Protein AF-A0A9N9S337-F1 (afdb_monomer_lite)

Organism: NCBI:txid315576

Structure (mmCIF, N/CA/C/O backbone):
data_AF-A0A9N9S337-F1
#
_entry.id   AF-A0A9N9S337-F1
#
loop_
_atom_site.group_PDB
_atom_site.id
_atom_site.type_symbol
_atom_site.label_atom_id
_atom_site.label_alt_id
_atom_site.label_comp_id
_atom_site.label_asym_id
_atom_site.label_entity_id
_atom_site.label_seq_id
_atom_site.pdbx_PDB_ins_code
_atom_site.Cartn_x
_atom_site.Cartn_y
_atom_site.Cartn_z
_atom_site.occupancy
_atom_site.B_iso_or_equiv
_atom_site.auth_seq_id
_atom_site.auth_comp_id
_atom_site.auth_asym_id
_atom_site.auth_atom_id
_atom_site.pdbx_PDB_model_num
ATOM 1 N N . MET A 1 1 ? 8.711 -0.358 -31.955 1.00 33.84 1 MET A N 1
ATOM 2 C CA . MET A 1 1 ? 8.784 -1.385 -30.898 1.00 33.84 1 MET A CA 1
ATOM 3 C C . MET A 1 1 ? 7.598 -2.320 -31.106 1.00 33.84 1 MET A C 1
ATOM 5 O O . MET A 1 1 ? 6.473 -1.856 -30.984 1.00 33.84 1 MET A O 1
ATOM 9 N N . GLN A 1 2 ? 7.828 -3.552 -31.568 1.00 25.16 2 GLN A N 1
ATOM 10 C CA . GLN A 1 2 ? 6.778 -4.569 -31.727 1.00 25.16 2 GLN A CA 1
ATOM 11 C C . GLN A 1 2 ? 6.673 -5.337 -30.407 1.00 25.16 2 GLN A C 1
ATOM 13 O O . GLN A 1 2 ? 7.649 -5.935 -29.963 1.00 25.16 2 GLN A O 1
ATOM 18 N N . LEU A 1 3 ? 5.525 -5.219 -29.742 1.00 30.00 3 LEU A N 1
ATOM 19 C CA . LEU A 1 3 ? 5.211 -5.909 -28.494 1.00 30.00 3 LEU A CA 1
ATOM 20 C C . LEU A 1 3 ? 4.360 -7.127 -28.847 1.00 30.00 3 LEU A C 1
ATOM 22 O O . LEU A 1 3 ? 3.132 -7.068 -28.826 1.00 30.00 3 LEU A O 1
ATOM 26 N N . ASP A 1 4 ? 5.028 -8.207 -29.241 1.00 24.81 4 ASP A N 1
ATOM 27 C CA . ASP A 1 4 ? 4.369 -9.471 -29.530 1.00 24.81 4 ASP A CA 1
ATOM 28 C C . ASP A 1 4 ? 4.101 -10.212 -28.211 1.00 24.81 4 ASP A C 1
ATOM 30 O O . ASP A 1 4 ? 5.017 -10.582 -27.476 1.00 24.81 4 ASP A O 1
ATOM 34 N N . THR A 1 5 ? 2.815 -10.464 -27.955 1.00 32.28 5 THR A N 1
ATOM 35 C CA . THR A 1 5 ? 2.190 -11.295 -26.902 1.00 32.28 5 THR A CA 1
ATOM 36 C C . THR A 1 5 ? 1.944 -10.704 -25.499 1.00 32.28 5 THR A C 1
ATOM 38 O O . THR A 1 5 ? 2.854 -10.350 -24.756 1.00 32.28 5 THR A O 1
ATOM 41 N N . PHE A 1 6 ? 0.659 -10.726 -25.104 1.00 27.31 6 PHE A N 1
ATOM 42 C CA . PHE A 1 6 ? 0.104 -10.321 -23.806 1.00 27.31 6 PHE A CA 1
ATOM 43 C C . PHE A 1 6 ? -0.549 -11.499 -23.076 1.00 27.31 6 PHE A C 1
ATOM 45 O O . PHE A 1 6 ? -1.222 -12.314 -23.705 1.00 27.31 6 PHE A O 1
ATOM 52 N N . TYR A 1 7 ? -0.410 -11.551 -21.747 1.00 28.86 7 TYR A N 1
ATOM 53 C CA . TYR A 1 7 ? -1.135 -12.481 -20.874 1.00 28.86 7 TYR A CA 1
ATOM 54 C C . TYR A 1 7 ? -1.737 -11.748 -19.668 1.00 28.86 7 TYR A C 1
ATOM 56 O O . TYR A 1 7 ? -1.158 -10.801 -19.143 1.00 28.86 7 TYR A O 1
ATOM 64 N N . TYR A 1 8 ? -2.921 -12.206 -19.261 1.00 30.64 8 TYR A N 1
ATOM 65 C CA . TYR A 1 8 ? -3.843 -11.560 -18.327 1.00 30.64 8 TYR A CA 1
ATOM 66 C C . TYR A 1 8 ? -3.925 -12.351 -17.002 1.00 30.64 8 TYR A C 1
ATOM 68 O O . TYR A 1 8 ? -3.982 -13.581 -17.028 1.00 30.64 8 TYR A O 1
ATOM 76 N N . GLY A 1 9 ? -3.955 -11.658 -15.852 1.00 44.44 9 GLY A N 1
ATOM 77 C CA . GLY A 1 9 ? -3.825 -12.235 -14.491 1.00 44.44 9 GLY A CA 1
ATOM 78 C C . GLY A 1 9 ? -2.359 -12.372 -14.041 1.00 44.44 9 GLY A C 1
ATOM 79 O O . GLY A 1 9 ? -1.512 -12.348 -14.916 1.00 44.44 9 GLY A O 1
ATOM 80 N N . LYS A 1 10 ? -2.042 -12.461 -12.724 1.00 39.34 10 LYS A N 1
ATOM 81 C CA . LYS A 1 10 ? -0.667 -12.520 -12.119 1.00 39.34 10 LYS A CA 1
ATOM 82 C C . LYS A 1 10 ? 0.450 -12.102 -13.102 1.00 39.34 10 LYS A C 1
ATOM 84 O O . LYS A 1 10 ? 1.241 -12.934 -13.543 1.00 39.34 10 LYS A O 1
ATOM 89 N N . ILE A 1 11 ? 0.406 -10.842 -13.538 1.00 45.84 11 ILE A N 1
ATOM 90 C CA . ILE A 1 11 ? 0.914 -10.458 -14.862 1.00 45.84 11 ILE A CA 1
ATOM 91 C C . ILE A 1 11 ? 2.439 -10.367 -14.815 1.00 45.84 11 ILE A C 1
ATOM 93 O O . ILE A 1 11 ? 2.943 -9.601 -14.007 1.00 45.84 11 ILE A O 1
ATOM 97 N N . PRO A 1 12 ? 3.184 -11.109 -15.644 1.00 43.75 12 PRO A N 1
ATOM 98 C CA . PRO A 1 12 ? 4.612 -10.916 -15.836 1.00 43.75 12 PRO A CA 1
ATOM 99 C C . PRO A 1 12 ? 4.867 -9.837 -16.900 1.00 43.75 12 PRO A C 1
ATOM 101 O O . PRO A 1 12 ? 4.297 -9.882 -17.991 1.00 43.75 12 PRO A O 1
ATOM 104 N N . LEU A 1 13 ? 5.733 -8.874 -16.592 1.00 45.47 13 LEU A N 1
ATOM 105 C CA . LEU A 1 13 ? 6.153 -7.812 -17.505 1.00 45.47 13 LEU A CA 1
ATOM 106 C C . LEU A 1 13 ? 7.071 -8.406 -18.587 1.00 45.47 13 LEU A C 1
ATOM 108 O O . LEU A 1 13 ? 8.123 -8.933 -18.263 1.00 45.47 13 LEU A O 1
ATOM 112 N N . ILE A 1 14 ? 6.732 -8.350 -19.875 1.00 42.50 14 ILE A N 1
ATOM 113 C CA . ILE A 1 14 ? 7.629 -8.861 -20.931 1.00 42.50 14 ILE A CA 1
ATOM 114 C C . ILE A 1 14 ? 8.458 -7.704 -21.493 1.00 42.50 14 ILE A C 1
ATOM 116 O O . ILE A 1 14 ? 7.916 -6.802 -22.127 1.00 42.50 14 ILE A O 1
ATOM 120 N N . LEU A 1 15 ? 9.774 -7.733 -21.271 1.00 43.47 15 LEU A N 1
ATOM 121 C CA . LEU A 1 15 ? 10.723 -6.739 -21.785 1.00 43.47 15 LEU A CA 1
ATOM 122 C C . LEU A 1 15 ? 11.707 -7.416 -22.736 1.00 43.47 15 LEU A C 1
ATOM 124 O O . LEU A 1 15 ? 12.331 -8.412 -22.374 1.00 43.47 15 LEU A O 1
ATOM 128 N N . ASN A 1 16 ? 11.852 -6.874 -23.949 1.00 43.09 16 ASN A N 1
ATOM 129 C CA . ASN A 1 16 ? 12.769 -7.377 -24.984 1.00 43.09 16 ASN A CA 1
ATOM 130 C C . ASN A 1 16 ? 12.601 -8.877 -25.306 1.00 43.09 16 ASN A C 1
ATOM 132 O O . ASN A 1 16 ? 13.580 -9.579 -25.540 1.00 43.09 16 ASN A O 1
ATOM 136 N N . GLY A 1 17 ? 11.364 -9.382 -25.296 1.00 39.81 17 GLY A N 1
ATOM 137 C CA . GLY A 1 17 ? 11.066 -10.795 -25.567 1.00 39.81 17 GLY A CA 1
ATOM 138 C C . GLY A 1 17 ? 11.278 -11.739 -24.377 1.00 39.81 17 GLY A C 1
ATOM 139 O O . GLY A 1 17 ? 10.994 -12.929 -24.493 1.00 39.81 17 GLY A O 1
ATOM 140 N N . THR A 1 18 ? 11.706 -11.227 -23.219 1.00 40.09 18 THR A N 1
ATOM 141 C CA . THR A 1 18 ? 11.873 -12.016 -21.994 1.00 40.09 18 THR A CA 1
ATOM 142 C C . THR A 1 18 ? 10.731 -11.740 -21.027 1.00 40.09 18 THR A C 1
ATOM 144 O O . THR A 1 18 ? 10.509 -10.600 -20.617 1.00 40.09 18 THR A O 1
ATOM 147 N N . LYS A 1 19 ? 10.021 -12.800 -20.632 1.00 46.78 19 LYS A N 1
ATOM 148 C CA . LYS A 1 19 ? 9.007 -12.761 -19.576 1.00 46.78 19 LYS A CA 1
ATOM 149 C C . LYS A 1 19 ? 9.680 -12.458 -18.236 1.00 46.78 19 LYS A C 1
ATOM 151 O O . LYS A 1 19 ? 10.360 -13.319 -17.693 1.00 46.78 19 LYS A O 1
ATOM 156 N N . GLN A 1 20 ? 9.489 -11.254 -17.711 1.00 47.19 20 GLN A N 1
ATOM 157 C CA . GLN A 1 20 ? 9.869 -10.906 -16.345 1.00 47.19 20 GLN A CA 1
ATOM 158 C C . GLN A 1 20 ? 8.714 -11.289 -15.436 1.00 47.19 20 GLN A C 1
ATOM 160 O O . GLN A 1 20 ? 7.603 -10.781 -15.579 1.00 47.19 20 GLN A O 1
ATOM 165 N N . GLU A 1 21 ? 8.944 -12.183 -14.486 1.00 41.69 21 GLU A N 1
ATOM 166 C CA . GLU A 1 21 ? 8.006 -12.304 -13.380 1.00 41.69 21 GLU A CA 1
ATOM 167 C C . GLU A 1 21 ? 8.024 -10.979 -12.609 1.00 41.69 21 GLU A C 1
ATOM 169 O O . GLU A 1 21 ? 9.089 -10.451 -12.305 1.00 41.69 21 GLU A O 1
ATOM 174 N N . VAL A 1 22 ? 6.856 -10.425 -12.268 1.00 43.91 22 VAL A N 1
ATOM 175 C CA . VAL A 1 22 ? 6.750 -9.176 -11.477 1.00 43.91 22 VAL A CA 1
ATOM 176 C C . VAL A 1 22 ? 7.418 -9.284 -10.089 1.00 43.91 22 VAL A C 1
ATOM 178 O O . VAL A 1 22 ? 7.541 -8.296 -9.371 1.00 43.91 22 VAL A O 1
ATOM 181 N N . LEU A 1 23 ? 7.920 -10.474 -9.744 1.00 36.06 23 LEU A N 1
ATOM 182 C CA . LEU A 1 23 ? 8.806 -10.761 -8.621 1.00 36.06 23 LEU A CA 1
ATOM 183 C C . LEU A 1 23 ? 10.163 -10.035 -8.682 1.00 36.06 23 LEU A C 1
ATOM 185 O O . LEU A 1 23 ? 10.725 -9.808 -7.612 1.00 36.06 23 LEU A O 1
ATOM 189 N N . ASP A 1 24 ? 10.634 -9.623 -9.867 1.00 42.53 24 ASP A N 1
ATOM 190 C CA . ASP A 1 24 ? 11.910 -8.921 -10.087 1.00 42.53 24 ASP A CA 1
ATOM 191 C C . ASP A 1 24 ? 11.721 -7.601 -10.862 1.00 42.53 24 ASP A C 1
ATOM 193 O O . ASP A 1 24 ? 12.177 -7.434 -11.996 1.00 42.53 24 ASP A O 1
ATOM 197 N N . PHE A 1 25 ? 11.044 -6.615 -10.262 1.00 47.00 25 PHE A N 1
ATOM 198 C CA . PHE A 1 25 ? 10.996 -5.270 -10.838 1.00 47.00 25 PHE A CA 1
ATOM 199 C C . PHE A 1 25 ? 12.262 -4.496 -10.440 1.00 47.00 25 PHE A C 1
ATOM 201 O O . PHE A 1 25 ? 12.394 -3.938 -9.351 1.00 47.00 25 PHE A O 1
ATOM 208 N N . THR A 1 26 ? 13.236 -4.440 -11.346 1.00 52.22 26 THR A N 1
ATOM 209 C CA . THR A 1 26 ? 14.246 -3.379 -11.248 1.00 52.22 26 THR A CA 1
ATOM 210 C C . THR A 1 26 ? 13.555 -2.068 -11.634 1.00 52.22 26 THR A C 1
ATOM 212 O O . THR A 1 26 ? 12.697 -2.029 -12.507 1.00 52.22 26 THR A O 1
ATOM 215 N N . ALA A 1 27 ? 13.817 -0.987 -10.919 1.00 53.72 27 ALA A N 1
ATOM 216 C CA . ALA A 1 27 ? 13.117 0.277 -11.119 1.00 53.72 27 ALA A CA 1
ATOM 217 C C . ALA A 1 27 ? 13.838 1.155 -12.155 1.00 53.72 27 ALA A C 1
ATOM 219 O O . ALA A 1 27 ? 14.275 2.261 -11.846 1.00 53.72 27 ALA A O 1
ATOM 220 N N . THR A 1 28 ? 13.995 0.652 -13.382 1.00 59.19 28 THR A N 1
ATOM 221 C CA . THR A 1 28 ? 14.529 1.456 -14.495 1.00 59.19 28 THR A CA 1
ATOM 222 C C . THR A 1 28 ? 13.422 2.270 -15.169 1.00 59.19 28 THR A C 1
ATOM 224 O O . THR A 1 28 ? 12.244 1.914 -15.090 1.00 59.19 28 THR A O 1
ATOM 227 N N . GLU A 1 29 ? 13.795 3.345 -15.874 1.00 60.19 29 GLU A N 1
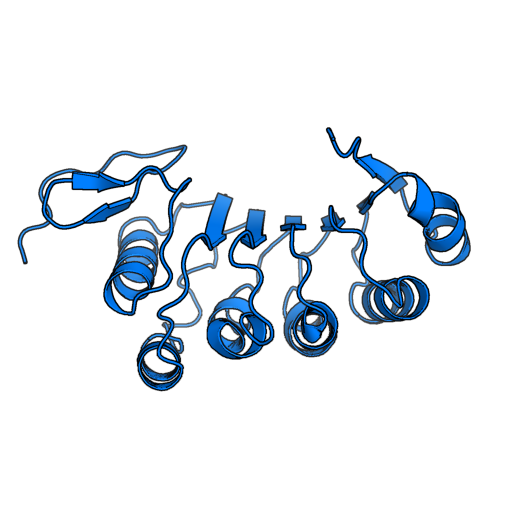ATOM 228 C CA . GLU A 1 29 ? 12.880 4.155 -16.700 1.00 60.19 29 GLU A CA 1
ATOM 229 C C . GLU A 1 29 ? 12.038 3.268 -17.629 1.00 60.19 29 GLU A C 1
ATOM 231 O O . GLU A 1 29 ? 10.811 3.326 -17.605 1.00 60.19 29 GLU A O 1
ATOM 236 N N . VAL A 1 30 ? 12.696 2.338 -18.330 1.00 64.25 30 VAL A N 1
ATOM 237 C CA . VAL A 1 30 ? 12.072 1.384 -19.261 1.00 64.25 30 VAL A CA 1
ATOM 238 C C . VAL A 1 30 ? 11.047 0.484 -18.565 1.00 64.25 30 VAL A C 1
ATOM 240 O O . VAL A 1 30 ? 9.981 0.210 -19.112 1.00 64.25 30 VAL A O 1
ATOM 243 N N . GLN A 1 31 ? 11.347 0.012 -17.354 1.00 65.31 31 GLN A N 1
ATOM 244 C CA . GLN A 1 31 ? 10.438 -0.845 -16.586 1.00 65.31 31 GLN A CA 1
ATOM 245 C C . GLN A 1 31 ? 9.200 -0.079 -16.103 1.00 65.31 31 GLN A C 1
ATOM 247 O O . GLN A 1 31 ? 8.092 -0.617 -16.133 1.00 65.31 31 GLN A O 1
ATOM 252 N N . ILE A 1 32 ? 9.368 1.183 -15.708 1.00 67.88 32 ILE A N 1
ATOM 253 C CA . ILE A 1 32 ? 8.269 2.053 -15.272 1.00 67.88 32 ILE A CA 1
ATOM 254 C C . ILE A 1 32 ? 7.395 2.457 -16.464 1.00 67.88 32 ILE A C 1
ATOM 256 O O . ILE A 1 32 ? 6.170 2.362 -16.379 1.00 67.88 32 ILE A O 1
ATOM 260 N N . GLU A 1 33 ? 7.997 2.826 -17.595 1.00 69.50 33 GLU A N 1
ATOM 261 C CA . GLU A 1 33 ? 7.276 3.082 -18.847 1.00 69.50 33 GLU A CA 1
ATOM 262 C C . GLU A 1 33 ? 6.480 1.859 -19.298 1.00 69.50 33 GLU A C 1
ATOM 264 O O . GLU A 1 33 ? 5.298 1.971 -19.625 1.00 69.50 33 GLU A O 1
ATOM 269 N N . ALA A 1 34 ? 7.089 0.673 -19.255 1.00 69.56 34 ALA A N 1
ATOM 270 C CA . ALA A 1 34 ? 6.413 -0.562 -19.624 1.00 69.56 34 ALA A CA 1
ATOM 271 C C . ALA A 1 34 ? 5.252 -0.896 -18.674 1.00 69.56 34 ALA A C 1
ATOM 273 O O . ALA A 1 34 ? 4.209 -1.368 -19.129 1.00 69.56 34 ALA A O 1
ATOM 274 N N . ALA A 1 35 ? 5.382 -0.598 -17.375 1.00 71.31 35 ALA A N 1
ATOM 275 C CA . ALA A 1 35 ? 4.269 -0.711 -16.437 1.00 71.31 35 ALA A CA 1
ATOM 276 C C . ALA A 1 35 ? 3.125 0.251 -16.805 1.00 71.31 35 ALA A C 1
ATOM 278 O O . ALA A 1 35 ? 1.970 -0.168 -16.854 1.00 71.31 35 ALA A O 1
ATOM 279 N N . PHE A 1 36 ? 3.412 1.516 -17.130 1.00 73.94 36 PHE A N 1
ATOM 280 C CA . PHE A 1 36 ? 2.372 2.459 -17.557 1.00 73.94 36 PHE A CA 1
ATOM 281 C C . PHE A 1 36 ? 1.716 2.059 -18.887 1.00 73.94 36 PHE A C 1
ATOM 283 O O . PHE A 1 36 ? 0.492 2.119 -19.016 1.00 73.94 36 PHE A O 1
ATOM 290 N N . GLU A 1 37 ? 2.495 1.595 -19.863 1.00 70.50 37 GLU A N 1
ATOM 291 C CA . GLU A 1 37 ? 1.960 1.078 -21.124 1.00 70.50 37 GLU A CA 1
ATOM 292 C C . GLU A 1 37 ? 1.090 -0.164 -20.915 1.00 70.50 37 GLU A C 1
ATOM 294 O O . GLU A 1 37 ? 0.053 -0.294 -21.565 1.00 70.50 37 GLU A O 1
ATOM 299 N N . MET A 1 38 ? 1.438 -1.034 -19.963 1.00 71.94 38 MET A N 1
ATOM 300 C CA . MET A 1 38 ? 0.587 -2.158 -19.572 1.00 71.94 38 MET A CA 1
ATOM 301 C C . MET A 1 38 ? -0.780 -1.665 -19.078 1.00 71.94 38 MET A C 1
ATOM 303 O O . MET A 1 38 ? -1.800 -2.127 -19.576 1.00 71.94 38 MET A O 1
ATOM 307 N N . PHE A 1 39 ? -0.837 -0.687 -18.173 1.00 72.94 39 PHE A N 1
ATOM 308 C CA . PHE A 1 39 ? -2.120 -0.126 -17.724 1.00 72.94 39 PHE A CA 1
ATOM 309 C C . PHE A 1 39 ? -2.883 0.607 -18.838 1.00 72.94 39 PHE A C 1
ATOM 311 O O . PHE A 1 39 ? -4.113 0.568 -18.874 1.00 72.94 39 PHE A O 1
ATOM 318 N N . ARG A 1 40 ? -2.180 1.245 -19.787 1.00 74.00 40 ARG A N 1
ATOM 319 C CA . ARG A 1 40 ? -2.814 1.866 -20.962 1.00 74.00 40 ARG A CA 1
ATOM 320 C C . ARG A 1 40 ? -3.499 0.829 -21.851 1.00 74.00 40 ARG A C 1
ATOM 322 O O . ARG A 1 40 ? -4.572 1.098 -22.385 1.00 74.00 40 ARG A O 1
ATOM 329 N N . GLN A 1 41 ? -2.866 -0.326 -22.030 1.00 69.12 41 GLN A N 1
ATOM 330 C CA . GLN A 1 41 ? -3.363 -1.405 -22.882 1.00 69.12 41 GLN A CA 1
ATOM 331 C C . GLN A 1 41 ? -4.401 -2.281 -22.170 1.00 69.12 41 GLN A C 1
ATOM 333 O O . GLN A 1 41 ? -5.332 -2.768 -22.809 1.00 69.12 41 GLN A O 1
ATOM 338 N N . PHE A 1 42 ? -4.292 -2.410 -20.847 1.00 71.12 42 PHE A N 1
ATOM 339 C CA . PHE A 1 42 ? -5.197 -3.182 -19.995 1.00 71.12 42 PHE A CA 1
ATOM 340 C C . PHE A 1 42 ? -5.757 -2.294 -18.879 1.00 71.12 42 PHE A C 1
ATOM 342 O O . PHE A 1 42 ? -5.361 -2.419 -17.719 1.00 71.12 42 PHE A O 1
ATOM 349 N N . PRO A 1 43 ? -6.728 -1.418 -19.192 1.00 71.50 43 PRO A N 1
ATOM 350 C CA . PRO A 1 43 ? -7.332 -0.526 -18.201 1.00 71.50 43 PRO A CA 1
ATOM 351 C C . PRO A 1 43 ? -8.180 -1.267 -17.156 1.00 71.50 43 PRO A C 1
ATOM 353 O O . PRO A 1 43 ? -8.740 -0.642 -16.266 1.00 71.50 43 PRO A O 1
ATOM 356 N N . THR A 1 44 ? -8.318 -2.585 -17.279 1.00 76.12 44 THR A N 1
ATOM 357 C CA . THR A 1 44 ? -9.093 -3.491 -16.426 1.00 76.12 44 THR A CA 1
ATOM 358 C C . THR A 1 44 ? -8.250 -4.182 -15.349 1.00 76.12 44 THR A C 1
ATOM 360 O O . THR A 1 44 ? -8.744 -5.084 -14.682 1.00 76.12 44 THR A O 1
ATOM 363 N N . ILE A 1 45 ? -6.976 -3.810 -15.182 1.00 77.88 45 ILE A N 1
ATOM 364 C CA . ILE A 1 45 ? -6.131 -4.332 -14.099 1.00 77.88 45 ILE A CA 1
ATOM 365 C C . ILE A 1 45 ? -6.654 -3.823 -12.751 1.00 77.88 45 ILE A C 1
ATOM 367 O O . ILE A 1 45 ? -6.658 -2.622 -12.491 1.00 77.88 45 ILE A O 1
ATOM 371 N N . GLU A 1 46 ? -7.045 -4.760 -11.887 1.00 82.25 46 GLU A N 1
ATOM 372 C CA . GLU A 1 46 ? -7.606 -4.472 -10.560 1.00 82.25 46 GLU A CA 1
ATOM 373 C C . GLU A 1 46 ? -6.597 -4.641 -9.418 1.00 82.25 46 GLU A C 1
ATOM 375 O O . GLU A 1 46 ? -6.794 -4.078 -8.344 1.00 82.25 46 GLU A O 1
ATOM 380 N N . SER A 1 47 ? -5.495 -5.366 -9.639 1.00 81.12 47 SER A N 1
ATOM 381 C CA . SER A 1 47 ? -4.445 -5.590 -8.637 1.00 81.12 47 SER A CA 1
ATOM 382 C C . SER A 1 47 ? -3.054 -5.477 -9.253 1.00 81.12 47 SER A C 1
ATOM 384 O O . SER A 1 47 ? -2.797 -6.017 -10.333 1.00 81.12 47 SER A O 1
ATOM 386 N N . PHE A 1 48 ? -2.147 -4.781 -8.567 1.00 80.19 48 PHE A N 1
ATOM 387 C CA . PHE A 1 48 ? -0.770 -4.581 -9.011 1.00 80.19 48 PHE A CA 1
ATOM 388 C C . PHE A 1 48 ? 0.207 -4.691 -7.847 1.00 80.19 48 PHE A C 1
ATOM 390 O O . PHE A 1 48 ? 0.006 -4.113 -6.780 1.00 80.19 48 PHE A O 1
ATOM 397 N N . THR A 1 49 ? 1.286 -5.441 -8.062 1.00 77.25 49 THR A N 1
ATOM 398 C CA . THR A 1 49 ? 2.389 -5.559 -7.110 1.00 77.25 49 THR A CA 1
ATOM 399 C C . THR A 1 49 ? 3.650 -4.980 -7.737 1.00 77.25 49 THR A C 1
ATOM 401 O O . THR A 1 49 ? 4.012 -5.362 -8.841 1.00 77.25 49 THR A O 1
ATOM 404 N N . LEU A 1 50 ? 4.322 -4.078 -7.033 1.00 75.44 50 LEU A N 1
ATOM 405 C CA . LEU A 1 50 ? 5.594 -3.482 -7.414 1.00 75.44 50 LEU A CA 1
ATOM 406 C C . LEU A 1 50 ? 6.679 -4.016 -6.471 1.00 75.44 50 LEU A C 1
ATOM 408 O O . LEU A 1 50 ? 6.574 -3.818 -5.262 1.00 75.44 50 LEU A O 1
ATOM 412 N N . ILE A 1 51 ? 7.689 -4.714 -6.997 1.00 72.62 51 ILE A N 1
ATOM 413 C CA . ILE A 1 51 ? 8.735 -5.371 -6.190 1.00 72.62 51 ILE A CA 1
ATOM 414 C C . ILE A 1 51 ? 10.103 -4.819 -6.554 1.00 72.62 51 ILE A C 1
ATOM 416 O O . ILE A 1 51 ? 10.633 -5.157 -7.598 1.00 72.62 51 ILE A O 1
ATOM 420 N N . ILE A 1 52 ? 10.690 -4.007 -5.686 1.00 70.31 52 ILE A N 1
ATOM 421 C CA . ILE A 1 52 ? 11.923 -3.274 -5.962 1.00 70.31 52 ILE A CA 1
ATOM 422 C C . ILE A 1 52 ? 13.111 -4.042 -5.373 1.00 70.31 52 ILE A C 1
ATOM 424 O O . ILE A 1 52 ? 13.286 -4.067 -4.154 1.00 70.31 52 ILE A O 1
ATOM 428 N N . ASN A 1 53 ? 13.922 -4.658 -6.243 1.00 61.12 53 ASN A N 1
ATOM 429 C CA . ASN A 1 53 ? 15.000 -5.578 -5.837 1.00 61.12 53 ASN A CA 1
ATOM 430 C C . ASN A 1 53 ? 16.426 -5.047 -6.032 1.00 61.12 53 ASN A C 1
ATOM 432 O O . ASN A 1 53 ? 17.311 -5.472 -5.299 1.00 61.12 53 ASN A O 1
ATOM 436 N N . ASN A 1 54 ? 16.668 -4.139 -6.984 1.00 58.12 54 ASN A N 1
ATOM 437 C CA . ASN A 1 54 ? 18.019 -3.653 -7.284 1.00 58.12 54 ASN A CA 1
ATOM 438 C C . ASN A 1 54 ? 18.065 -2.147 -7.561 1.00 58.12 54 ASN A C 1
ATOM 440 O O . ASN A 1 54 ? 17.141 -1.558 -8.127 1.00 58.12 54 ASN A O 1
ATOM 444 N N . THR A 1 55 ? 19.168 -1.546 -7.122 1.00 52.81 55 THR A N 1
ATOM 445 C CA . THR A 1 55 ? 19.448 -0.112 -7.096 1.00 52.81 55 THR A CA 1
ATOM 446 C C . THR A 1 55 ? 20.197 0.330 -8.350 1.00 52.81 55 THR A C 1
ATOM 448 O O . THR A 1 55 ? 21.399 0.125 -8.432 1.00 52.81 55 THR A O 1
ATOM 451 N N . ASP A 1 56 ? 19.494 0.961 -9.287 1.00 51.88 56 ASP A N 1
ATOM 452 C CA . ASP A 1 56 ? 20.055 1.960 -10.215 1.00 51.88 56 ASP A CA 1
ATOM 453 C C . ASP A 1 56 ? 18.910 2.854 -10.702 1.00 51.88 56 ASP A C 1
ATOM 455 O O . ASP A 1 56 ? 18.478 2.863 -11.854 1.00 51.88 56 ASP A O 1
ATOM 459 N N . ILE A 1 57 ? 18.327 3.554 -9.734 1.00 53.53 57 ILE A N 1
ATOM 460 C CA . ILE A 1 57 ? 17.136 4.370 -9.917 1.00 53.53 57 ILE A CA 1
ATOM 461 C C . ILE A 1 57 ? 17.600 5.808 -10.131 1.00 53.53 57 ILE A C 1
ATOM 463 O O . ILE A 1 57 ? 17.925 6.514 -9.177 1.00 53.53 57 ILE A O 1
ATOM 467 N N . CYS A 1 58 ? 17.648 6.247 -11.387 1.00 54.78 58 CYS A N 1
ATOM 468 C CA . CYS A 1 58 ? 17.871 7.652 -11.711 1.00 54.78 58 CYS A CA 1
ATOM 469 C C . CYS A 1 58 ? 16.581 8.440 -11.422 1.00 54.78 58 CYS A C 1
ATOM 471 O O . CYS A 1 58 ? 15.577 8.263 -12.115 1.00 54.78 58 CYS A O 1
ATOM 473 N N . SER A 1 59 ? 16.594 9.296 -10.395 1.00 53.66 59 SER A N 1
ATOM 474 C CA . SER A 1 59 ? 15.446 10.130 -9.996 1.00 53.66 59 SER A CA 1
ATOM 475 C C . SER A 1 59 ? 14.874 10.945 -11.157 1.00 53.66 59 SER A C 1
ATOM 477 O O . SER A 1 59 ? 13.658 11.018 -11.322 1.00 53.66 59 SER A O 1
ATOM 479 N N . ASP A 1 60 ? 15.753 11.493 -11.994 1.00 52.50 60 ASP A N 1
ATOM 480 C CA . ASP A 1 60 ? 15.401 12.435 -13.062 1.00 52.50 60 ASP A CA 1
ATOM 481 C C . ASP A 1 60 ? 14.686 11.749 -14.232 1.00 52.50 60 ASP A C 1
ATOM 483 O O . ASP A 1 60 ? 13.805 12.335 -14.868 1.00 52.50 60 ASP A O 1
ATOM 487 N N . ALA A 1 61 ? 15.051 10.495 -14.511 1.00 49.75 61 ALA A N 1
ATOM 488 C CA . ALA A 1 61 ? 14.357 9.661 -15.485 1.00 49.75 61 ALA A CA 1
ATOM 489 C C . ALA A 1 61 ? 12.925 9.384 -15.015 1.00 49.75 61 ALA A C 1
ATOM 491 O O . ALA A 1 61 ? 11.967 9.449 -15.778 1.00 49.75 61 ALA A O 1
ATOM 492 N N . ILE A 1 62 ? 12.757 9.160 -13.717 1.00 53.62 62 ILE A N 1
ATOM 493 C CA . ILE A 1 62 ? 11.484 8.737 -13.160 1.00 53.62 62 ILE A CA 1
ATOM 494 C C . ILE A 1 62 ? 10.505 9.902 -13.035 1.00 53.62 62 ILE A C 1
ATOM 496 O O . ILE A 1 62 ? 9.344 9.725 -13.392 1.00 53.62 62 ILE A O 1
ATOM 500 N N . GLU A 1 63 ? 10.947 11.107 -12.665 1.00 53.56 63 GLU A N 1
ATOM 501 C CA . GLU A 1 63 ? 10.079 12.297 -12.632 1.00 53.56 63 GLU A CA 1
ATOM 502 C C . GLU A 1 63 ? 9.407 12.603 -13.984 1.00 53.56 63 GLU A C 1
ATOM 504 O O . GLU A 1 63 ? 8.247 13.025 -14.009 1.00 53.56 63 GLU A O 1
ATOM 509 N N . LYS A 1 64 ? 10.084 12.336 -15.112 1.00 50.16 64 LYS A N 1
ATOM 510 C CA . LYS A 1 64 ? 9.519 12.512 -16.464 1.00 50.16 64 LYS A CA 1
ATOM 511 C C . LYS A 1 64 ? 8.451 11.475 -16.806 1.00 50.16 64 LYS A C 1
ATOM 513 O O . LYS A 1 64 ? 7.464 11.813 -17.458 1.00 50.16 64 LYS A O 1
ATOM 518 N N . VAL A 1 65 ? 8.621 10.238 -16.342 1.00 51.81 65 VAL A N 1
ATOM 519 C CA . VAL A 1 65 ? 7.675 9.138 -16.581 1.00 51.81 65 VAL A CA 1
ATOM 520 C C . VAL A 1 65 ? 6.470 9.215 -15.619 1.00 51.81 65 VAL A C 1
ATOM 522 O O . VAL A 1 65 ? 5.374 8.743 -15.915 1.00 51.81 65 VAL A O 1
ATOM 525 N N . ILE A 1 66 ? 6.626 9.892 -14.480 1.00 53.91 66 ILE A N 1
ATOM 526 C CA . ILE A 1 66 ? 5.701 9.889 -13.339 1.00 53.91 66 ILE A CA 1
ATOM 527 C C . ILE A 1 66 ? 4.507 10.861 -13.422 1.00 53.91 66 ILE A C 1
ATOM 529 O O . ILE A 1 66 ? 3.717 10.978 -12.479 1.00 53.91 66 ILE A O 1
ATOM 533 N N . ASN A 1 67 ? 4.265 11.484 -14.574 1.00 57.09 67 ASN A N 1
ATOM 534 C CA . ASN A 1 67 ? 3.035 12.253 -14.800 1.00 57.09 67 ASN A CA 1
ATOM 535 C C . ASN A 1 67 ? 2.115 11.596 -15.850 1.00 57.09 67 ASN A C 1
ATOM 537 O O . ASN A 1 67 ? 1.767 12.224 -16.855 1.00 57.09 67 ASN A O 1
ATOM 541 N N . PRO A 1 68 ? 1.715 10.321 -15.660 1.00 59.78 68 PRO A N 1
ATOM 542 C CA . PRO A 1 68 ? 0.771 9.668 -16.552 1.00 59.78 68 PRO A CA 1
ATOM 543 C C . PRO A 1 68 ? -0.582 10.385 -16.498 1.00 59.78 68 PRO A C 1
ATOM 545 O O . PRO A 1 68 ? -0.931 11.061 -15.526 1.00 59.78 68 PRO A O 1
ATOM 548 N N . LYS A 1 69 ? -1.397 10.200 -17.539 1.00 58.56 69 LYS A N 1
ATOM 549 C CA . LYS A 1 69 ? -2.781 10.685 -17.520 1.00 58.56 69 LYS A CA 1
ATOM 550 C C . LYS A 1 69 ? -3.514 10.075 -16.318 1.00 58.56 69 LYS A C 1
ATOM 552 O O . LYS A 1 69 ? -3.452 8.870 -16.093 1.00 58.56 69 LYS A O 1
ATOM 557 N N . THR A 1 70 ? -4.240 10.903 -15.570 1.00 60.03 70 THR A N 1
ATOM 558 C CA . THR A 1 70 ? -4.777 10.588 -14.230 1.00 60.03 70 THR A CA 1
ATOM 559 C C . THR A 1 70 ? -5.727 9.390 -14.146 1.00 60.03 70 THR A C 1
ATOM 561 O O . THR A 1 70 ? -6.024 8.959 -13.040 1.00 60.03 70 THR A O 1
ATOM 564 N N . TYR A 1 71 ? -6.227 8.885 -15.275 1.00 68.88 71 TYR A N 1
ATOM 565 C CA . TYR A 1 71 ? -7.207 7.795 -15.342 1.00 68.88 71 TYR A CA 1
ATOM 566 C C . TYR A 1 71 ? -6.580 6.400 -15.482 1.00 68.88 71 TYR A C 1
ATOM 568 O O . TYR A 1 71 ? -7.287 5.395 -15.505 1.00 68.88 71 TYR A O 1
ATOM 576 N N . LEU A 1 72 ? -5.253 6.315 -15.616 1.00 72.88 72 LEU A N 1
ATOM 577 C CA . LEU A 1 72 ? -4.560 5.065 -15.941 1.00 72.88 72 LEU A CA 1
ATOM 578 C C . LEU A 1 72 ? -4.761 3.963 -14.881 1.00 72.88 72 LEU A C 1
ATOM 580 O O . LEU A 1 72 ? -4.693 2.780 -15.192 1.00 72.88 72 LEU A O 1
ATOM 584 N N . PHE A 1 73 ? -5.043 4.363 -13.642 1.00 77.00 73 PHE A N 1
ATOM 585 C CA . PHE A 1 73 ? -5.209 3.478 -12.488 1.00 77.00 73 PHE A CA 1
ATOM 586 C C . PHE A 1 73 ? -6.648 3.433 -11.973 1.00 77.00 73 PHE A C 1
ATOM 588 O O . PHE A 1 73 ? -6.881 3.016 -10.843 1.00 77.00 73 PHE A O 1
ATOM 595 N N . ASP A 1 74 ? -7.628 3.876 -12.766 1.00 78.69 74 ASP A N 1
ATOM 596 C CA . ASP A 1 74 ? -8.996 4.052 -12.271 1.00 78.69 74 ASP A CA 1
ATOM 597 C C . ASP A 1 74 ? -9.658 2.744 -11.818 1.00 78.69 74 ASP A C 1
ATOM 599 O O . ASP A 1 74 ? -10.530 2.781 -10.951 1.00 78.69 74 ASP A O 1
ATOM 603 N N . LYS A 1 75 ? -9.258 1.605 -12.395 1.00 82.44 75 LYS A N 1
ATOM 604 C CA . LYS A 1 75 ? -9.752 0.271 -12.021 1.00 82.44 75 LYS A CA 1
ATOM 605 C C . LYS A 1 75 ? -8.877 -0.450 -11.003 1.00 82.44 75 LYS A C 1
ATOM 607 O O . LYS A 1 75 ? -9.265 -1.519 -10.551 1.00 82.44 75 LYS A O 1
ATOM 612 N N . LEU A 1 76 ? -7.727 0.119 -10.646 1.00 84.88 76 LEU A N 1
ATOM 613 C CA . LEU A 1 76 ? -6.818 -0.496 -9.695 1.00 84.88 76 LEU A CA 1
ATOM 614 C C . LEU A 1 76 ? -7.410 -0.374 -8.284 1.00 84.88 76 LEU A C 1
ATOM 616 O O . LEU A 1 76 ? -7.462 0.715 -7.714 1.00 84.88 76 LEU A O 1
ATOM 620 N N . ASP A 1 77 ? -7.848 -1.501 -7.734 1.00 88.81 77 ASP A N 1
ATOM 621 C CA . ASP A 1 77 ? -8.440 -1.604 -6.400 1.00 88.81 77 ASP A CA 1
ATOM 622 C C . ASP A 1 77 ? -7.397 -2.045 -5.359 1.00 88.81 77 ASP A C 1
ATOM 624 O O . ASP A 1 77 ? -7.468 -1.636 -4.199 1.00 88.81 77 ASP A O 1
ATOM 628 N N . GLU A 1 78 ? -6.402 -2.841 -5.754 1.00 87.94 78 GLU A N 1
ATOM 629 C CA . GLU A 1 78 ? -5.341 -3.330 -4.872 1.00 87.94 78 GLU A CA 1
ATOM 630 C C . GLU A 1 78 ? -3.955 -2.928 -5.381 1.00 87.94 78 GLU A C 1
ATOM 632 O O . GLU A 1 78 ? -3.584 -3.169 -6.530 1.00 87.94 78 GLU A O 1
ATOM 637 N N . PHE A 1 79 ? -3.148 -2.354 -4.492 1.00 86.12 79 PHE A N 1
ATOM 638 C CA . PHE A 1 79 ? -1.749 -2.067 -4.768 1.00 86.12 79 PHE A CA 1
ATOM 639 C C . PHE A 1 79 ? -0.853 -2.599 -3.650 1.00 86.12 79 PHE A C 1
ATOM 641 O O . PHE A 1 79 ? -1.081 -2.334 -2.466 1.00 86.12 79 PHE A O 1
ATOM 648 N N . LYS A 1 80 ? 0.202 -3.322 -4.028 1.00 83.44 80 LYS A N 1
ATOM 649 C CA . LYS A 1 80 ? 1.223 -3.837 -3.115 1.00 83.44 80 LYS A CA 1
ATOM 650 C C . LYS A 1 80 ? 2.600 -3.344 -3.531 1.00 83.44 80 LYS A C 1
ATOM 652 O O . LYS A 1 80 ? 3.003 -3.533 -4.668 1.00 83.44 80 LYS A O 1
ATOM 657 N N . LEU A 1 81 ? 3.349 -2.782 -2.595 1.00 80.31 81 LEU A N 1
ATOM 658 C CA . LEU A 1 81 ? 4.762 -2.477 -2.767 1.00 80.31 81 LEU A CA 1
ATOM 659 C C . LEU A 1 81 ? 5.599 -3.381 -1.876 1.00 80.31 81 LEU A C 1
ATOM 661 O O . LEU A 1 81 ? 5.319 -3.491 -0.684 1.00 80.31 81 LEU A O 1
ATOM 665 N N . ILE A 1 82 ? 6.644 -3.963 -2.448 1.00 77.31 82 ILE A N 1
ATOM 666 C CA . ILE A 1 82 ? 7.678 -4.698 -1.731 1.00 77.31 82 ILE A CA 1
ATOM 667 C C . ILE A 1 82 ? 9.019 -4.057 -2.069 1.00 77.31 82 ILE A C 1
ATOM 669 O O . ILE A 1 82 ? 9.385 -3.961 -3.233 1.00 77.31 82 ILE A O 1
ATOM 673 N N . ASP A 1 83 ? 9.747 -3.613 -1.061 1.00 75.19 83 ASP A N 1
ATOM 6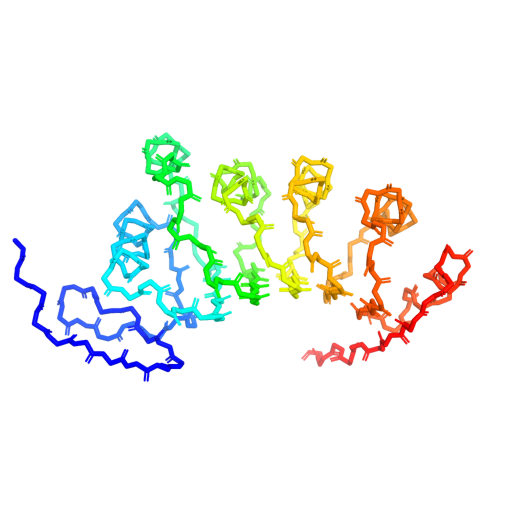74 C CA . ASP A 1 83 ? 11.072 -3.024 -1.186 1.00 75.19 83 ASP A CA 1
ATOM 675 C C . ASP A 1 83 ? 12.095 -3.943 -0.519 1.00 75.19 83 ASP A C 1
ATOM 677 O O . ASP A 1 83 ? 12.164 -4.051 0.708 1.00 75.19 83 ASP A O 1
ATOM 681 N N . LYS A 1 84 ? 12.890 -4.605 -1.361 1.00 72.62 84 LYS A N 1
ATOM 682 C CA . LYS A 1 84 ? 14.019 -5.457 -0.970 1.00 72.62 84 LYS A CA 1
ATOM 683 C C . LYS A 1 84 ? 15.368 -4.796 -1.264 1.00 72.62 84 LYS A C 1
ATOM 685 O O . LYS A 1 84 ? 16.403 -5.411 -1.034 1.00 72.62 84 LYS A O 1
ATOM 690 N N . SER A 1 85 ? 15.365 -3.557 -1.762 1.00 65.38 85 SER A N 1
ATOM 691 C CA . SER A 1 85 ? 16.569 -2.864 -2.232 1.00 65.38 85 SER A CA 1
ATOM 692 C C . SER A 1 85 ? 17.488 -2.402 -1.098 1.00 65.38 85 SER A C 1
ATOM 694 O O . SER A 1 85 ? 18.676 -2.173 -1.310 1.00 65.38 85 SER A O 1
ATOM 696 N N . GLY A 1 86 ? 16.940 -2.218 0.110 1.00 60.69 86 GLY A N 1
ATOM 697 C CA . GLY A 1 86 ? 17.675 -1.692 1.263 1.00 60.69 86 GLY A CA 1
ATOM 698 C C . GLY A 1 86 ? 18.065 -0.210 1.147 1.00 60.69 86 GLY A C 1
ATOM 699 O O . GLY A 1 86 ? 18.801 0.292 2.000 1.00 60.69 86 GLY A O 1
ATOM 700 N N . PHE A 1 87 ? 17.584 0.504 0.122 1.00 63.81 87 PHE A N 1
ATOM 701 C CA . PHE A 1 87 ? 17.933 1.900 -0.132 1.00 63.81 87 PHE A CA 1
ATOM 702 C C . PHE A 1 87 ? 17.031 2.881 0.633 1.00 63.81 87 PHE A C 1
ATOM 704 O O . PHE A 1 87 ? 15.847 2.637 0.851 1.00 63.81 87 PHE A O 1
ATOM 711 N N . ARG A 1 88 ? 17.583 4.036 1.030 1.00 59.16 88 ARG A N 1
ATOM 712 C CA . ARG A 1 88 ? 16.817 5.128 1.658 1.00 59.16 88 ARG A CA 1
ATOM 713 C C . ARG A 1 88 ? 16.465 6.179 0.612 1.00 59.16 88 ARG A C 1
ATOM 715 O O . ARG A 1 88 ? 17.369 6.736 0.005 1.00 59.16 88 ARG A O 1
ATOM 722 N N . GLY A 1 89 ? 15.185 6.522 0.468 1.00 57.94 89 GLY A N 1
ATOM 723 C CA . GLY A 1 89 ? 14.749 7.588 -0.455 1.00 57.94 89 GLY A CA 1
ATOM 724 C C . GLY A 1 89 ? 14.032 7.082 -1.701 1.00 57.94 89 GLY A C 1
ATOM 725 O O . GLY A 1 89 ? 13.630 7.884 -2.541 1.00 57.94 89 GLY A O 1
ATOM 726 N N . LEU A 1 90 ? 13.801 5.772 -1.782 1.00 63.16 90 LEU A N 1
ATOM 727 C CA . LEU A 1 90 ? 13.089 5.118 -2.873 1.00 63.16 90 LEU A CA 1
ATOM 728 C C . LEU A 1 90 ? 11.690 5.708 -3.077 1.00 63.16 90 LEU A C 1
ATOM 730 O O . LEU A 1 90 ? 11.248 5.976 -4.191 1.00 63.16 90 LEU A O 1
ATOM 734 N N . PHE A 1 91 ? 11.011 5.988 -1.969 1.00 64.38 91 PHE A N 1
ATOM 735 C CA . PHE A 1 91 ? 9.677 6.570 -1.984 1.00 64.38 91 PHE A CA 1
ATOM 736 C C . PHE A 1 91 ? 9.603 7.983 -2.552 1.00 64.38 91 PHE A C 1
ATOM 738 O O . PHE A 1 91 ? 8.578 8.332 -3.134 1.00 64.38 91 PHE A O 1
ATOM 745 N N . GLY A 1 92 ? 10.667 8.781 -2.420 1.00 61.00 92 GLY A N 1
ATOM 746 C CA . GLY A 1 92 ? 10.721 10.106 -3.039 1.00 61.00 92 GLY A CA 1
ATOM 747 C C . GLY A 1 92 ? 10.647 10.001 -4.559 1.00 61.00 92 GLY A C 1
ATOM 748 O O . GLY A 1 92 ? 9.903 10.740 -5.196 1.00 61.00 92 GLY A O 1
ATOM 749 N N . VAL A 1 93 ? 11.328 8.998 -5.116 1.00 59.50 93 VAL A N 1
ATOM 750 C CA . VAL A 1 93 ? 11.383 8.760 -6.557 1.00 59.50 93 VAL A CA 1
ATOM 751 C C . VAL A 1 93 ? 10.039 8.287 -7.109 1.00 59.50 93 VAL A C 1
ATOM 753 O O . VAL A 1 93 ? 9.615 8.740 -8.159 1.00 59.50 93 VAL A O 1
ATOM 756 N N . PHE A 1 94 ? 9.303 7.450 -6.377 1.00 66.38 94 PHE A N 1
ATOM 757 C CA . PHE A 1 94 ? 7.993 6.943 -6.812 1.00 66.38 94 PHE A CA 1
ATOM 758 C C . PHE A 1 94 ? 6.800 7.810 -6.389 1.00 66.38 94 PHE A C 1
ATOM 760 O O . PHE A 1 94 ? 5.646 7.458 -6.644 1.00 66.38 94 PHE A O 1
ATOM 767 N N . LEU A 1 95 ? 7.042 8.959 -5.757 1.00 68.12 95 LEU A N 1
ATOM 768 C CA . LEU A 1 95 ? 5.999 9.779 -5.147 1.00 68.12 95 LEU A CA 1
ATOM 769 C C . LEU A 1 95 ? 4.884 10.158 -6.128 1.00 68.12 95 LEU A C 1
ATOM 771 O O . LEU A 1 95 ? 3.705 10.083 -5.782 1.00 68.12 95 LEU A O 1
ATOM 775 N N . GLY A 1 96 ? 5.213 10.544 -7.361 1.00 67.50 96 GLY A N 1
ATOM 776 C CA . GLY A 1 96 ? 4.163 10.889 -8.318 1.00 67.50 96 GLY A CA 1
ATOM 777 C C . GLY A 1 96 ? 3.419 9.668 -8.883 1.00 67.50 96 GLY A C 1
ATOM 778 O O . GLY A 1 96 ? 2.238 9.797 -9.196 1.00 67.50 96 GLY A O 1
ATOM 779 N N . PHE A 1 97 ? 4.024 8.471 -8.915 1.00 73.06 97 PHE A N 1
ATOM 780 C CA . PHE A 1 97 ? 3.287 7.234 -9.199 1.00 73.06 97 PHE A CA 1
ATOM 781 C C . PHE A 1 97 ? 2.204 7.037 -8.127 1.00 73.06 97 PHE A C 1
ATOM 783 O O . PHE A 1 97 ? 1.021 6.929 -8.449 1.00 73.06 97 PHE A O 1
ATOM 790 N N . PHE A 1 98 ? 2.576 7.137 -6.845 1.00 75.94 98 PHE A N 1
ATOM 791 C CA . PHE A 1 98 ? 1.629 7.018 -5.729 1.00 75.94 98 PHE A CA 1
ATOM 792 C C . PHE A 1 98 ? 0.541 8.100 -5.734 1.00 75.94 98 PHE A C 1
ATOM 794 O O . PHE A 1 98 ? -0.603 7.824 -5.377 1.00 75.94 98 PHE A O 1
ATOM 801 N N . LYS A 1 99 ? 0.848 9.322 -6.193 1.00 74.31 99 LYS A N 1
ATOM 802 C CA . LYS A 1 99 ? -0.142 10.412 -6.319 1.00 74.31 99 LYS A CA 1
ATOM 803 C C . LYS A 1 99 ? -1.262 10.109 -7.325 1.00 74.31 99 LYS A C 1
ATOM 805 O O . LYS A 1 99 ? -2.310 10.757 -7.254 1.00 74.31 99 LYS A O 1
ATOM 810 N N . ASN A 1 100 ? -1.061 9.152 -8.231 1.00 77.06 100 ASN A N 1
ATOM 811 C CA . ASN A 1 100 ? -2.060 8.734 -9.214 1.00 77.06 100 ASN A CA 1
ATOM 812 C C . ASN A 1 100 ? -2.944 7.567 -8.736 1.00 77.06 100 ASN A C 1
ATOM 814 O O . ASN A 1 100 ? -3.968 7.284 -9.354 1.00 77.06 100 ASN A O 1
ATOM 818 N N . LEU A 1 101 ? -2.619 6.940 -7.604 1.00 80.12 101 LEU A N 1
ATOM 819 C CA . LEU A 1 101 ? -3.379 5.836 -7.019 1.00 80.12 101 LEU A CA 1
ATOM 820 C C . LEU A 1 101 ? -4.626 6.339 -6.266 1.00 80.12 101 LEU A C 1
ATOM 822 O O . LEU A 1 101 ? -4.648 6.372 -5.043 1.00 80.12 101 LEU A O 1
ATOM 826 N N . ARG A 1 102 ? -5.670 6.787 -6.973 1.00 82.25 102 ARG A N 1
ATOM 827 C CA . ARG A 1 102 ? -6.839 7.444 -6.340 1.00 82.25 102 ARG A CA 1
ATOM 828 C C . ARG A 1 102 ? -7.933 6.492 -5.853 1.00 82.25 102 ARG A C 1
ATOM 830 O O . ARG A 1 102 ? -8.589 6.791 -4.853 1.00 82.25 102 ARG A O 1
ATOM 837 N N . ASN A 1 103 ? -8.135 5.380 -6.557 1.00 84.00 103 ASN A N 1
ATOM 838 C CA . ASN A 1 103 ? -9.272 4.478 -6.342 1.00 84.00 103 ASN A CA 1
ATOM 839 C C . ASN A 1 103 ? -8.925 3.225 -5.531 1.00 84.00 103 ASN A C 1
ATOM 841 O O . ASN A 1 103 ? -9.806 2.401 -5.309 1.00 84.00 103 ASN A O 1
ATOM 845 N N . ILE A 1 104 ? -7.685 3.124 -5.041 1.00 88.94 104 ILE A N 1
ATOM 846 C CA . ILE A 1 104 ? -7.212 1.984 -4.256 1.00 88.94 104 ILE A CA 1
ATOM 847 C C . ILE A 1 104 ? -8.110 1.757 -3.041 1.00 88.94 104 ILE A C 1
ATOM 849 O O . ILE A 1 104 ? -8.312 2.667 -2.233 1.00 88.94 104 ILE A O 1
ATOM 853 N N . LYS A 1 105 ? -8.581 0.519 -2.900 1.00 92.56 105 LYS A N 1
ATOM 854 C CA . LYS A 1 105 ? -9.280 -0.007 -1.725 1.00 92.56 105 LYS A CA 1
ATOM 855 C C . LYS A 1 105 ? -8.337 -0.691 -0.754 1.00 92.56 105 LYS A C 1
ATOM 857 O O . LYS A 1 105 ? -8.535 -0.572 0.452 1.00 92.56 105 LYS A O 1
ATOM 862 N N . LYS A 1 106 ? -7.306 -1.367 -1.266 1.00 92.62 106 LYS A N 1
ATOM 863 C CA . LYS A 1 106 ? -6.332 -2.103 -0.459 1.00 92.62 106 LYS A CA 1
ATOM 864 C C . LYS A 1 106 ? -4.905 -1.716 -0.805 1.00 92.62 106 LYS A C 1
ATOM 866 O O . LYS A 1 106 ? -4.459 -1.879 -1.938 1.00 92.62 106 LYS A O 1
ATOM 871 N N . LEU A 1 107 ? -4.178 -1.243 0.201 1.00 91.12 107 LEU A N 1
ATOM 872 C CA . LEU A 1 107 ? -2.803 -0.786 0.067 1.00 91.12 107 LEU A CA 1
ATOM 873 C C . LEU A 1 107 ? -1.877 -1.610 0.956 1.00 91.12 107 LEU A C 1
ATOM 875 O O . LEU A 1 107 ? -2.054 -1.652 2.168 1.00 91.12 107 LEU A O 1
ATOM 879 N N . THR A 1 108 ? -0.872 -2.249 0.366 1.00 88.81 108 THR A N 1
ATOM 880 C CA . THR A 1 108 ? 0.128 -3.026 1.106 1.00 88.81 108 THR A CA 1
ATOM 881 C C . THR A 1 108 ? 1.513 -2.420 0.931 1.00 88.81 108 THR A C 1
ATOM 883 O O . THR A 1 108 ? 1.962 -2.230 -0.197 1.00 88.81 108 THR A O 1
ATOM 886 N N . PHE A 1 109 ? 2.207 -2.166 2.037 1.00 87.12 109 PHE A N 1
ATOM 887 C CA . PHE A 1 109 ? 3.604 -1.745 2.057 1.00 87.12 109 PHE A CA 1
ATOM 888 C C . PHE A 1 109 ? 4.460 -2.745 2.828 1.00 87.12 109 PHE A C 1
ATOM 890 O O . PHE A 1 109 ? 4.283 -2.935 4.033 1.00 87.12 109 PHE A O 1
ATOM 897 N N . ASP A 1 110 ? 5.433 -3.310 2.126 1.00 83.31 110 ASP A N 1
ATOM 898 C CA . ASP A 1 110 ? 6.484 -4.160 2.666 1.00 83.31 110 ASP A CA 1
ATOM 899 C C . ASP A 1 110 ? 7.842 -3.510 2.418 1.00 83.31 110 ASP A C 1
ATOM 901 O O . ASP A 1 110 ? 8.455 -3.692 1.375 1.00 83.31 110 ASP A O 1
ATOM 905 N N . THR A 1 111 ? 8.268 -2.636 3.326 1.00 78.69 111 THR A N 1
ATOM 906 C CA . THR A 1 111 ? 9.450 -1.784 3.120 1.00 78.69 111 THR A CA 1
ATOM 907 C C . THR A 1 111 ? 10.107 -1.408 4.436 1.00 78.69 111 THR A C 1
ATOM 909 O O . THR A 1 111 ? 9.430 -1.075 5.406 1.00 78.69 111 THR A O 1
ATOM 912 N N . GLN A 1 112 ? 11.434 -1.376 4.470 1.00 77.25 112 GLN A N 1
ATOM 913 C CA . GLN A 1 112 ? 12.181 -0.839 5.610 1.00 77.25 112 GLN A CA 1
ATOM 914 C C . GLN A 1 112 ? 12.581 0.639 5.413 1.00 77.25 112 GLN A C 1
ATOM 916 O O . GLN A 1 112 ? 13.308 1.198 6.242 1.00 77.25 112 GLN A O 1
ATOM 921 N N . ASP A 1 113 ? 12.084 1.311 4.365 1.00 75.69 113 ASP A N 1
ATOM 922 C CA . ASP A 1 113 ? 12.351 2.731 4.136 1.00 75.69 113 ASP A CA 1
ATOM 923 C C . ASP A 1 113 ? 11.528 3.609 5.100 1.00 75.69 113 ASP A C 1
ATOM 925 O O . ASP A 1 113 ? 10.296 3.574 5.181 1.00 75.69 113 ASP A O 1
ATOM 929 N N . ARG A 1 114 ? 12.243 4.454 5.846 1.00 73.38 114 ARG A N 1
ATOM 930 C CA . ARG A 1 114 ? 11.676 5.395 6.823 1.00 73.38 114 ARG A CA 1
ATOM 931 C C . ARG A 1 114 ? 10.872 6.515 6.158 1.00 73.38 114 ARG A C 1
ATOM 933 O O . ARG A 1 114 ? 10.044 7.137 6.824 1.00 73.38 114 ARG A O 1
ATOM 940 N N . ASN A 1 115 ? 11.081 6.748 4.862 1.00 75.12 115 ASN A N 1
ATOM 941 C CA . ASN A 1 115 ? 10.353 7.743 4.078 1.00 75.12 115 ASN A CA 1
ATOM 942 C C . ASN A 1 115 ? 8.920 7.322 3.738 1.00 75.12 115 ASN A C 1
ATOM 944 O O . ASN A 1 115 ? 8.188 8.122 3.159 1.00 75.12 115 ASN A O 1
ATOM 948 N N . ILE A 1 116 ? 8.472 6.133 4.162 1.00 79.69 116 ILE A N 1
ATOM 949 C CA . ILE A 1 116 ? 7.059 5.748 4.059 1.00 79.69 116 ILE A CA 1
ATOM 950 C C . ILE A 1 116 ? 6.129 6.814 4.658 1.00 79.69 116 ILE A C 1
ATOM 952 O O . ILE A 1 116 ? 5.038 7.025 4.146 1.00 79.69 116 ILE A O 1
ATOM 956 N N . LEU A 1 117 ? 6.570 7.542 5.694 1.00 79.69 117 LEU A N 1
ATOM 957 C CA . LEU A 1 117 ? 5.807 8.643 6.291 1.00 79.69 117 LEU A CA 1
ATOM 958 C C . LEU A 1 117 ? 5.415 9.712 5.263 1.00 79.69 117 LEU A C 1
ATOM 960 O O . LEU A 1 117 ? 4.281 10.173 5.294 1.00 79.69 117 LEU A O 1
ATOM 964 N N . VAL A 1 118 ? 6.309 10.042 4.327 1.00 78.38 118 VAL A N 1
ATOM 965 C CA . VAL A 1 118 ? 6.041 11.019 3.260 1.00 78.38 118 VAL A CA 1
ATOM 966 C C . VAL A 1 118 ? 4.929 10.511 2.344 1.00 78.38 118 VAL A C 1
ATOM 968 O O . VAL A 1 118 ? 4.020 11.261 2.002 1.00 78.38 118 VAL A O 1
ATOM 971 N N . ILE A 1 119 ? 4.931 9.219 2.004 1.00 76.31 119 ILE A N 1
ATOM 972 C CA . ILE A 1 119 ? 3.833 8.619 1.232 1.00 76.31 119 ILE A CA 1
ATOM 973 C C . ILE A 1 119 ? 2.532 8.644 2.021 1.00 76.31 119 ILE A C 1
ATOM 975 O O . ILE A 1 119 ? 1.492 9.001 1.466 1.00 76.31 119 ILE A O 1
ATOM 979 N N . LEU A 1 120 ? 2.574 8.284 3.306 1.00 83.06 120 LEU A N 1
ATOM 980 C CA . LEU A 1 120 ? 1.377 8.279 4.140 1.00 83.06 120 LEU A CA 1
ATOM 981 C C . LEU A 1 120 ? 0.767 9.689 4.226 1.00 83.06 120 LEU A C 1
ATOM 983 O O . LEU A 1 120 ? -0.442 9.843 4.079 1.00 83.06 120 LEU A O 1
ATOM 987 N N . GLU A 1 121 ? 1.594 10.719 4.401 1.00 85.19 121 GLU A N 1
ATOM 988 C CA . GLU A 1 121 ? 1.147 12.111 4.517 1.00 85.19 121 GLU A CA 1
ATOM 989 C C . GLU A 1 121 ? 0.683 12.704 3.174 1.00 85.19 121 GLU A C 1
ATOM 991 O O . GLU A 1 121 ? -0.346 13.380 3.126 1.00 85.19 121 GLU A O 1
ATOM 996 N N . GLU A 1 122 ? 1.391 12.438 2.071 1.00 82.12 122 GLU A N 1
ATOM 997 C CA . GLU A 1 122 ? 1.092 13.061 0.773 1.00 82.12 122 GLU A CA 1
ATOM 998 C C . GLU A 1 122 ? 0.086 12.295 -0.097 1.00 82.12 122 GLU A C 1
ATOM 1000 O O . GLU A 1 122 ? -0.593 12.904 -0.938 1.00 82.12 122 GLU A O 1
ATOM 1005 N N . CYS A 1 123 ? 0.017 10.968 0.044 1.00 82.75 123 CYS A N 1
ATOM 1006 C CA . CYS A 1 123 ? -0.718 10.105 -0.885 1.00 82.75 123 CYS A CA 1
ATOM 1007 C C . CYS A 1 123 ? -2.029 9.578 -0.300 1.00 82.75 123 CYS A C 1
ATOM 1009 O O . CYS A 1 123 ? -3.032 9.600 -1.013 1.00 82.75 123 CYS A O 1
ATOM 1011 N N . LEU A 1 124 ? -2.074 9.190 0.984 1.00 87.31 124 LEU A N 1
ATOM 1012 C CA . LEU A 1 124 ? -3.317 8.685 1.595 1.00 87.31 124 LEU A CA 1
ATOM 1013 C C . LEU A 1 124 ? -4.506 9.647 1.460 1.00 87.31 124 LEU A C 1
ATOM 1015 O O . LEU A 1 124 ? -5.583 9.174 1.107 1.00 87.31 124 LEU A O 1
ATOM 1019 N N . PRO A 1 125 ? -4.361 10.982 1.627 1.00 85.44 125 PRO A N 1
ATOM 1020 C CA . PRO A 1 125 ? -5.493 11.902 1.466 1.00 85.44 125 PRO A CA 1
ATOM 1021 C C . PRO A 1 125 ? -6.128 11.885 0.069 1.00 85.44 125 PRO A C 1
ATOM 1023 O O . PRO A 1 125 ? -7.238 12.382 -0.119 1.00 85.44 125 PRO A O 1
ATOM 1026 N N . LYS A 1 126 ? -5.410 11.366 -0.935 1.00 83.94 126 LYS A N 1
ATOM 1027 C CA . LYS A 1 126 ? -5.865 11.283 -2.327 1.00 83.94 126 LYS A CA 1
ATOM 1028 C C . LYS A 1 126 ? -6.555 9.951 -2.638 1.00 83.94 126 LYS A C 1
ATOM 1030 O O . LYS A 1 126 ? -7.265 9.881 -3.640 1.00 83.94 126 LYS A O 1
ATOM 1035 N N . MET A 1 127 ? -6.375 8.938 -1.791 1.00 87.44 127 MET A N 1
ATOM 1036 C CA . MET A 1 127 ? -6.968 7.605 -1.913 1.00 87.44 127 MET A CA 1
ATOM 1037 C C . MET A 1 127 ? -8.358 7.599 -1.273 1.00 87.44 127 MET A C 1
ATOM 1039 O O . MET A 1 127 ? -8.513 7.378 -0.074 1.00 87.44 127 MET A O 1
ATOM 1043 N N . ARG A 1 128 ? -9.392 7.896 -2.064 1.00 81.81 128 ARG A N 1
ATOM 1044 C CA . ARG A 1 128 ? -10.745 8.160 -1.532 1.00 81.81 128 ARG A CA 1
ATOM 1045 C C . ARG A 1 128 ? -11.487 6.908 -1.072 1.00 81.81 128 ARG A C 1
ATOM 1047 O O . ARG A 1 128 ? -12.370 7.018 -0.228 1.00 81.81 128 ARG A O 1
ATOM 1054 N N . ASN A 1 129 ? -11.126 5.755 -1.626 1.00 89.12 129 ASN A N 1
ATOM 1055 C 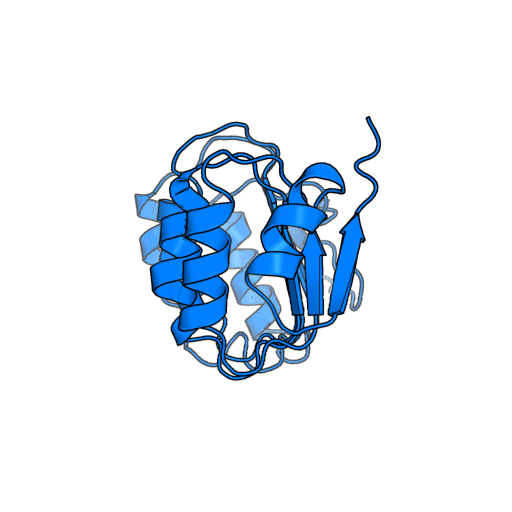CA . ASN A 1 129 ? -11.816 4.487 -1.401 1.00 89.12 129 ASN A CA 1
ATOM 1056 C C . ASN A 1 129 ? -11.007 3.532 -0.523 1.00 89.12 129 ASN A C 1
ATOM 1058 O O . ASN A 1 129 ? -11.312 2.348 -0.504 1.00 89.12 129 ASN A O 1
ATOM 1062 N N . LEU A 1 130 ? -9.961 4.013 0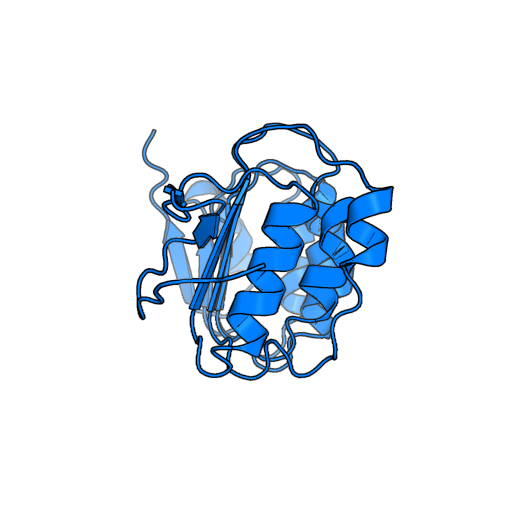.154 1.00 91.75 130 LEU A N 1
ATOM 1063 C CA . LEU A 1 130 ? -9.059 3.147 0.899 1.00 91.75 130 LEU A CA 1
ATOM 1064 C C . LEU A 1 130 ? -9.756 2.571 2.136 1.00 91.75 130 LEU A C 1
ATOM 1066 O O . LEU A 1 130 ? -10.122 3.306 3.054 1.00 91.75 130 LEU A O 1
ATOM 1070 N N . GLU A 1 131 ? -9.909 1.249 2.148 1.00 93.75 131 GLU A N 1
ATOM 1071 C CA . GLU A 1 131 ? -10.583 0.480 3.197 1.00 93.75 131 GLU A CA 1
ATOM 1072 C C . GLU A 1 131 ? -9.610 -0.421 3.963 1.00 93.75 131 GLU A C 1
ATOM 1074 O O . GLU A 1 131 ? -9.835 -0.706 5.139 1.00 93.75 131 GLU A O 1
ATOM 1079 N N . GLU A 1 132 ? -8.511 -0.837 3.332 1.00 94.38 132 GLU A N 1
ATOM 1080 C CA . GLU A 1 132 ? -7.538 -1.748 3.926 1.00 94.38 132 GLU A CA 1
ATOM 1081 C C . GLU A 1 132 ? -6.109 -1.235 3.763 1.00 94.38 132 GLU A C 1
ATOM 1083 O O . GLU A 1 132 ? -5.671 -0.883 2.663 1.00 94.38 132 GLU A O 1
ATOM 1088 N N . ILE A 1 133 ? -5.353 -1.247 4.860 1.00 92.50 133 ILE A N 1
ATOM 1089 C CA . ILE A 1 133 ? -3.914 -0.980 4.846 1.00 92.50 133 ILE A CA 1
ATOM 1090 C C . ILE A 1 133 ? -3.189 -2.160 5.479 1.00 92.50 133 ILE A C 1
ATOM 1092 O O . ILE A 1 133 ? -3.498 -2.564 6.597 1.00 92.50 133 ILE A O 1
ATOM 1096 N N . CYS A 1 134 ? -2.180 -2.675 4.788 1.00 91.38 134 CYS A N 1
ATOM 1097 C CA . CYS A 1 134 ? -1.264 -3.679 5.302 1.00 91.38 134 CYS A CA 1
ATOM 1098 C C . CYS A 1 134 ? 0.148 -3.088 5.370 1.00 91.38 134 CYS A C 1
ATOM 1100 O O . CYS A 1 134 ? 0.690 -2.647 4.358 1.00 91.38 134 CYS A O 1
ATOM 1102 N N . LEU A 1 135 ? 0.741 -3.052 6.561 1.00 88.44 135 LEU A N 1
ATOM 1103 C CA . LEU A 1 135 ? 2.129 -2.643 6.775 1.00 88.44 135 LEU A CA 1
ATOM 1104 C C . LEU A 1 135 ? 2.876 -3.854 7.323 1.00 88.44 135 LEU A C 1
ATOM 1106 O O . LEU A 1 135 ? 2.695 -4.198 8.483 1.00 88.44 135 LEU A O 1
ATOM 1110 N N . THR A 1 136 ? 3.709 -4.513 6.527 1.00 81.38 136 THR A N 1
ATOM 1111 C CA . THR A 1 136 ? 4.370 -5.765 6.952 1.00 81.38 136 THR A CA 1
ATOM 1112 C C . THR A 1 136 ? 5.721 -5.536 7.626 1.00 81.38 136 THR A C 1
ATOM 1114 O O . THR A 1 136 ? 6.299 -6.461 8.192 1.00 81.38 136 THR A O 1
ATOM 1117 N N . SER A 1 137 ? 6.231 -4.304 7.612 1.00 76.12 137 SER A N 1
ATOM 1118 C CA . SER A 1 137 ? 7.579 -3.989 8.073 1.00 76.12 137 SER A CA 1
ATOM 1119 C C . SER A 1 137 ? 7.666 -3.371 9.472 1.00 76.12 137 SER A C 1
ATOM 1121 O O . SER A 1 137 ? 6.867 -2.526 9.905 1.00 76.12 137 SER A O 1
ATOM 1123 N N . LYS A 1 138 ? 8.737 -3.761 10.170 1.00 71.38 138 LYS A N 1
ATOM 1124 C CA . LYS A 1 138 ? 9.121 -3.305 11.513 1.00 71.38 138 LYS A CA 1
ATOM 1125 C C . LYS A 1 138 ? 9.843 -1.955 11.472 1.00 71.38 138 LYS A C 1
ATOM 1127 O O . LYS A 1 138 ? 11.038 -1.858 11.729 1.00 71.38 138 LYS A O 1
ATOM 1132 N N . LEU A 1 139 ? 9.120 -0.891 11.147 1.00 68.50 139 LEU A N 1
ATOM 1133 C CA . LEU A 1 139 ? 9.702 0.452 11.129 1.00 68.50 139 LEU A CA 1
ATOM 1134 C C . LEU A 1 139 ? 9.612 1.162 12.493 1.00 68.50 139 LEU A C 1
ATOM 1136 O O . LEU A 1 139 ? 8.599 1.036 13.189 1.00 68.50 139 LEU A O 1
ATOM 1140 N N . PRO A 1 140 ? 10.617 1.985 12.857 1.00 63.19 140 PRO A N 1
ATOM 1141 C CA . PRO A 1 140 ? 10.524 2.889 14.002 1.00 63.19 140 PRO A CA 1
ATOM 1142 C C . PRO A 1 140 ? 9.391 3.920 13.813 1.00 63.19 140 PRO A C 1
ATOM 1144 O O . PRO A 1 140 ? 8.995 4.225 12.689 1.00 63.19 140 PRO A O 1
ATOM 1147 N N . ASN A 1 141 ? 8.883 4.490 14.913 1.00 72.38 141 ASN A N 1
ATOM 1148 C CA . ASN A 1 141 ? 7.798 5.493 14.943 1.00 72.38 141 ASN A CA 1
ATOM 1149 C C . ASN A 1 141 ? 6.394 4.989 14.534 1.00 72.38 141 ASN A C 1
ATOM 1151 O O . ASN A 1 141 ? 5.614 5.726 13.928 1.00 72.38 141 ASN A O 1
ATOM 1155 N N . SER A 1 142 ? 6.030 3.754 14.895 1.00 77.88 142 SER A N 1
ATOM 1156 C CA . SER A 1 142 ? 4.703 3.168 14.620 1.00 77.88 142 SER A CA 1
ATOM 1157 C C . SER A 1 142 ? 3.523 3.996 15.137 1.00 77.88 142 SER A C 1
ATOM 1159 O O . SER A 1 142 ? 2.531 4.113 14.428 1.00 77.88 142 SER A O 1
ATOM 1161 N N . VAL A 1 143 ? 3.652 4.642 16.303 1.00 83.06 143 VAL A N 1
ATOM 1162 C CA . VAL A 1 143 ? 2.604 5.523 16.859 1.00 83.06 143 VAL A CA 1
ATOM 1163 C C . VAL A 1 143 ? 2.265 6.648 15.880 1.00 83.06 143 VAL A C 1
ATOM 1165 O O . VAL A 1 143 ? 1.123 6.764 15.448 1.00 83.06 143 VAL A O 1
ATOM 1168 N N . LYS A 1 144 ? 3.275 7.412 15.440 1.00 86.06 144 LYS A N 1
ATOM 1169 C CA . LYS A 1 144 ? 3.085 8.522 14.495 1.00 86.06 144 LYS A CA 1
ATOM 1170 C C . LYS A 1 144 ? 2.466 8.045 13.176 1.00 86.06 144 LYS A C 1
ATOM 1172 O O . LYS A 1 144 ? 1.585 8.707 12.637 1.00 86.06 144 LYS A O 1
ATOM 1177 N N . ARG A 1 145 ? 2.896 6.885 12.659 1.00 84.00 145 ARG A N 1
ATOM 1178 C CA . ARG A 1 145 ? 2.321 6.287 11.436 1.00 84.00 145 ARG A CA 1
ATOM 1179 C C . ARG A 1 145 ? 0.827 6.014 11.596 1.00 84.00 145 ARG A C 1
ATOM 1181 O O . ARG A 1 145 ? 0.039 6.378 10.728 1.00 84.00 145 ARG A O 1
ATOM 1188 N N . PHE A 1 146 ? 0.446 5.391 12.704 1.00 88.38 146 PHE A N 1
ATOM 1189 C CA . PHE A 1 146 ? -0.940 5.053 13.005 1.00 88.38 146 PHE A CA 1
ATOM 1190 C C . PHE A 1 146 ? -1.808 6.296 13.213 1.00 88.38 146 PHE A C 1
ATOM 1192 O O . PHE A 1 146 ? -2.915 6.351 12.686 1.00 88.38 146 PHE A O 1
ATOM 1199 N N . GLU A 1 147 ? -1.292 7.335 13.870 1.00 88.38 147 GLU A N 1
ATOM 1200 C CA . GLU A 1 147 ? -1.988 8.621 13.991 1.00 88.38 147 GLU A CA 1
ATOM 1201 C C . GLU A 1 147 ? -2.230 9.288 12.631 1.00 88.38 147 GLU A C 1
ATOM 1203 O O . GLU A 1 147 ? -3.336 9.766 12.370 1.00 88.38 147 GLU A O 1
ATOM 1208 N N . ILE A 1 148 ? -1.229 9.288 11.740 1.00 88.00 148 ILE A N 1
ATOM 1209 C CA . ILE A 1 148 ? -1.368 9.801 10.368 1.00 88.00 148 ILE A CA 1
ATOM 1210 C C . ILE A 1 148 ? -2.457 9.024 9.627 1.00 88.00 148 ILE A C 1
ATOM 1212 O O . ILE A 1 148 ? -3.361 9.632 9.059 1.00 88.00 148 ILE A O 1
ATOM 1216 N N . ILE A 1 149 ? -2.411 7.691 9.674 1.00 89.06 149 ILE A N 1
ATOM 1217 C CA . ILE A 1 149 ? -3.401 6.839 9.009 1.00 89.06 149 ILE A CA 1
ATOM 1218 C C . ILE A 1 149 ? -4.807 7.111 9.560 1.00 89.06 149 ILE A C 1
ATOM 1220 O O . ILE A 1 149 ? -5.708 7.394 8.774 1.00 89.06 149 ILE A O 1
ATOM 1224 N N . LYS A 1 150 ? -4.994 7.120 10.889 1.00 88.81 150 LYS A N 1
ATOM 1225 C CA . LYS A 1 150 ? -6.292 7.424 11.520 1.00 88.81 150 LYS A CA 1
ATOM 1226 C C . LYS A 1 150 ? -6.819 8.795 11.104 1.00 88.81 150 LYS A C 1
ATOM 1228 O O . LYS A 1 150 ? -8.009 8.957 10.848 1.00 88.81 150 LYS A O 1
ATOM 1233 N N . LYS A 1 151 ? -5.936 9.794 11.043 1.00 87.88 151 LYS A N 1
ATOM 1234 C CA . LYS A 1 151 ? -6.301 11.167 10.685 1.00 87.88 151 LYS A CA 1
ATOM 1235 C C . LYS A 1 151 ? -6.694 11.299 9.213 1.00 87.88 151 LYS A C 1
ATOM 1237 O O . LYS A 1 151 ? -7.606 12.065 8.900 1.00 87.88 151 LYS A O 1
ATOM 1242 N N . LEU A 1 152 ? -5.979 10.619 8.317 1.00 86.81 152 LEU A N 1
ATOM 1243 C CA . LEU A 1 152 ? -6.075 10.843 6.873 1.00 86.81 152 LEU A CA 1
ATOM 1244 C C . LEU A 1 152 ? -6.988 9.844 6.152 1.00 86.81 152 LEU A C 1
ATOM 1246 O O . LEU A 1 152 ? -7.479 10.167 5.073 1.00 86.81 152 LEU A O 1
ATOM 1250 N N . VAL A 1 153 ? -7.272 8.680 6.744 1.00 86.81 153 VAL A N 1
ATOM 1251 C CA . VAL A 1 153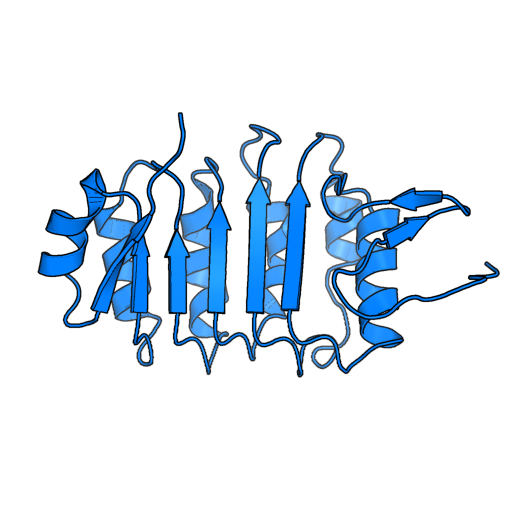 ? -8.073 7.613 6.122 1.00 86.81 153 VAL A CA 1
ATOM 1252 C C . VAL A 1 153 ? -9.344 7.367 6.928 1.00 86.81 153 VAL A C 1
ATOM 1254 O O . VAL A 1 153 ? -9.386 6.556 7.847 1.00 86.81 153 VAL A O 1
ATOM 1257 N N . LYS A 1 154 ? -10.415 8.081 6.572 1.00 81.94 154 LYS A N 1
ATOM 1258 C CA . LYS A 1 154 ? -11.697 8.015 7.298 1.00 81.94 154 LYS A CA 1
ATOM 1259 C C . LYS A 1 154 ? -12.492 6.728 7.055 1.00 81.94 154 LYS A C 1
ATOM 1261 O O . LYS A 1 154 ? -13.330 6.385 7.878 1.00 81.94 154 LYS A O 1
ATOM 1266 N N . GLY A 1 155 ? -12.268 6.061 5.923 1.00 84.75 155 GLY A N 1
ATOM 1267 C CA . GLY A 1 155 ? -12.988 4.851 5.510 1.00 84.75 155 GLY A CA 1
ATOM 1268 C C . GLY A 1 155 ? -12.271 3.544 5.844 1.00 84.75 155 GLY A C 1
ATOM 1269 O O . GLY A 1 155 ? -12.695 2.498 5.363 1.00 84.75 155 GLY A O 1
ATOM 1270 N N . LEU A 1 156 ? -11.185 3.595 6.624 1.00 91.19 156 LEU A N 1
ATOM 1271 C CA . LEU A 1 156 ? -10.394 2.411 6.936 1.00 91.19 156 LEU A CA 1
ATOM 1272 C C . LEU A 1 156 ? -11.237 1.419 7.746 1.00 91.19 156 LEU A C 1
ATOM 1274 O O . LEU A 1 156 ? -11.749 1.762 8.808 1.00 91.19 156 LEU A O 1
ATOM 1278 N N . LYS A 1 157 ? -11.369 0.192 7.247 1.00 92.19 157 LYS A N 1
ATOM 1279 C CA . LYS A 1 157 ? -12.094 -0.914 7.887 1.00 92.19 157 LYS A CA 1
ATOM 1280 C C . LYS A 1 157 ? -11.144 -1.931 8.508 1.00 92.19 157 LYS A C 1
ATOM 1282 O O . LYS A 1 157 ? -11.490 -2.548 9.513 1.00 92.19 157 LYS A O 1
ATOM 1287 N N . LYS A 1 158 ? -9.960 -2.102 7.912 1.00 93.06 158 LYS A N 1
ATOM 1288 C CA . LYS A 1 158 ? -9.002 -3.137 8.300 1.00 93.06 158 LYS A CA 1
ATOM 1289 C C . LYS A 1 158 ? -7.562 -2.635 8.253 1.00 93.06 158 LYS A C 1
ATOM 1291 O O . LYS A 1 158 ? -7.134 -2.002 7.287 1.00 93.06 158 LYS A O 1
ATOM 1296 N N . LEU A 1 159 ? -6.810 -2.959 9.301 1.00 92.19 159 LEU A N 1
ATOM 1297 C CA . LEU A 1 159 ? -5.382 -2.690 9.407 1.00 92.19 159 LEU A CA 1
ATOM 1298 C C . LEU A 1 159 ? -4.637 -3.999 9.679 1.00 92.19 159 LEU A C 1
ATOM 1300 O O . LEU A 1 159 ? -4.908 -4.672 10.666 1.00 92.19 159 LEU A O 1
ATOM 1304 N N . THR A 1 160 ? -3.689 -4.356 8.820 1.00 92.50 160 THR A N 1
ATOM 1305 C CA . THR A 1 160 ? -2.883 -5.577 8.962 1.00 92.50 160 THR A CA 1
ATOM 1306 C C . THR A 1 160 ? -1.431 -5.201 9.251 1.00 92.50 160 THR A C 1
ATOM 1308 O O . THR A 1 160 ? -0.833 -4.431 8.499 1.00 92.50 160 THR A O 1
ATOM 1311 N N . ILE A 1 161 ? -0.871 -5.680 10.362 1.00 90.69 161 ILE A N 1
ATOM 1312 C CA . ILE A 1 161 ? 0.425 -5.223 10.900 1.00 90.69 161 ILE A CA 1
ATOM 1313 C C . ILE A 1 161 ? 1.200 -6.359 11.586 1.00 90.69 161 ILE A C 1
ATOM 1315 O O . ILE A 1 161 ? 0.617 -7.400 11.880 1.00 90.69 161 ILE A O 1
ATOM 1319 N N . PRO A 1 162 ? 2.502 -6.190 11.889 1.00 88.44 162 PRO A N 1
ATOM 1320 C CA . PRO A 1 162 ? 3.265 -7.165 12.661 1.00 88.44 162 PRO A CA 1
ATOM 1321 C C . PRO A 1 162 ? 2.702 -7.313 14.077 1.00 88.44 162 PRO A C 1
ATOM 1323 O O . PRO A 1 162 ? 2.252 -6.327 14.670 1.00 88.44 162 PRO A O 1
ATOM 1326 N N . ALA A 1 163 ? 2.794 -8.521 14.638 1.00 87.00 163 ALA A N 1
ATOM 1327 C CA . ALA A 1 163 ? 2.240 -8.870 15.950 1.00 87.00 163 ALA A CA 1
ATOM 1328 C C . ALA A 1 163 ? 2.647 -7.892 17.068 1.00 87.00 163 ALA A C 1
ATOM 1330 O O . ALA A 1 163 ? 1.817 -7.477 17.874 1.00 87.00 163 ALA A O 1
ATOM 1331 N N . GLU A 1 164 ? 3.907 -7.452 17.089 1.00 85.06 164 GLU A N 1
ATOM 1332 C CA . GLU A 1 164 ? 4.404 -6.515 18.106 1.00 85.06 164 GLU A CA 1
ATOM 1333 C C . GLU A 1 164 ? 3.771 -5.110 18.063 1.00 85.06 164 GLU A C 1
ATOM 1335 O O . GLU A 1 164 ? 3.894 -4.353 19.026 1.00 85.06 164 GLU A O 1
ATOM 1340 N N . LEU A 1 165 ? 3.121 -4.729 16.957 1.00 86.81 165 LEU A N 1
ATOM 1341 C CA . LEU A 1 165 ? 2.506 -3.409 16.796 1.00 86.81 165 LEU A CA 1
ATOM 1342 C C . LEU A 1 165 ? 1.009 -3.399 17.135 1.00 86.81 165 LEU A C 1
ATOM 1344 O O . LEU A 1 165 ? 0.432 -2.313 17.227 1.00 86.81 165 LEU A O 1
ATOM 1348 N N . VAL A 1 166 ? 0.396 -4.566 17.363 1.00 87.06 166 VAL A N 1
ATOM 1349 C CA . VAL A 1 166 ? -1.050 -4.721 17.614 1.00 87.06 166 VAL A CA 1
ATOM 1350 C C . VAL A 1 166 ? -1.507 -3.895 18.802 1.00 87.06 166 VAL A C 1
ATOM 1352 O O . VAL A 1 166 ? -2.389 -3.058 18.656 1.00 87.06 166 VAL A O 1
ATOM 1355 N N . THR A 1 167 ? -0.838 -4.026 19.949 1.00 86.50 167 THR A N 1
ATOM 1356 C CA . THR A 1 167 ? -1.222 -3.308 21.175 1.00 86.50 167 THR A CA 1
ATOM 1357 C C . THR A 1 167 ? -1.166 -1.786 21.008 1.00 86.50 167 THR A C 1
ATOM 1359 O O . THR A 1 167 ? -1.881 -1.053 21.688 1.00 86.50 167 THR A O 1
ATOM 1362 N N . ILE A 1 168 ? -0.294 -1.279 20.129 1.00 87.44 168 ILE A N 1
ATOM 1363 C CA . ILE A 1 168 ? -0.228 0.154 19.815 1.00 87.44 168 ILE A CA 1
ATOM 1364 C C . ILE A 1 168 ? -1.382 0.531 18.881 1.00 87.44 168 ILE A C 1
ATOM 1366 O O . ILE A 1 168 ? -2.025 1.557 19.095 1.00 87.44 168 ILE A O 1
ATOM 1370 N N . ALA A 1 169 ? -1.650 -0.286 17.862 1.00 86.50 169 ALA A N 1
ATOM 1371 C CA . ALA A 1 169 ? -2.723 -0.046 16.908 1.00 86.50 169 ALA A CA 1
ATOM 1372 C C . ALA A 1 169 ? -4.106 -0.085 17.565 1.00 86.50 169 ALA A C 1
ATOM 1374 O O . ALA A 1 169 ? -4.877 0.838 17.348 1.00 86.50 169 ALA A O 1
ATOM 1375 N N . GLU A 1 170 ? -4.394 -1.064 18.423 1.00 88.25 170 GLU A N 1
ATOM 1376 C CA . GLU A 1 170 ? -5.677 -1.190 19.137 1.00 88.25 170 GLU A CA 1
ATOM 1377 C C . GLU A 1 170 ? -5.973 0.004 20.058 1.00 88.25 170 GLU A C 1
ATOM 1379 O O . GLU A 1 170 ? -7.127 0.331 20.304 1.00 88.25 170 GLU A O 1
ATOM 1384 N N . LYS A 1 171 ? -4.942 0.702 20.553 1.00 89.19 171 LYS A N 1
ATOM 1385 C CA . LYS A 1 171 ? -5.126 1.940 21.335 1.00 89.19 171 LYS A CA 1
ATOM 1386 C C . LYS A 1 171 ? -5.494 3.143 20.474 1.00 89.19 171 LYS A C 1
ATOM 1388 O O . LYS A 1 171 ? -6.011 4.131 20.989 1.00 89.19 171 LYS A O 1
ATOM 1393 N N . ILE A 1 172 ? -5.146 3.101 19.192 1.00 89.06 172 ILE A N 1
ATOM 1394 C CA . ILE A 1 172 ? -5.343 4.206 18.257 1.00 89.06 172 ILE A CA 1
ATOM 1395 C C . ILE A 1 172 ? -6.599 3.962 17.430 1.00 89.06 172 ILE A C 1
ATOM 1397 O O . ILE A 1 172 ? -7.332 4.906 17.177 1.00 89.06 172 ILE A O 1
ATOM 1401 N N . PHE A 1 173 ? -6.867 2.735 17.011 1.00 88.38 173 PHE A N 1
ATOM 1402 C CA . PHE A 1 173 ? -7.887 2.399 16.033 1.00 88.38 173 PHE A CA 1
ATOM 1403 C C . PHE A 1 173 ? -9.071 1.664 16.653 1.00 88.38 173 PHE A C 1
ATOM 1405 O O . PHE A 1 173 ? -8.894 0.693 17.375 1.00 88.38 173 PHE A O 1
ATOM 1412 N N . ASP A 1 174 ? -10.273 2.067 16.248 1.00 86.69 174 ASP A N 1
ATOM 1413 C CA . ASP A 1 174 ? -11.536 1.412 16.600 1.00 86.69 174 ASP A CA 1
ATOM 1414 C C . ASP A 1 174 ? -12.013 0.499 15.448 1.00 86.69 174 ASP A C 1
ATOM 1416 O O . ASP A 1 174 ? -13.174 0.535 15.045 1.00 86.69 174 ASP A O 1
ATOM 1420 N N . ILE A 1 175 ? -11.090 -0.249 14.831 1.00 87.94 175 ILE A N 1
ATOM 1421 C CA . ILE A 1 175 ? -11.336 -1.072 13.630 1.00 87.94 175 ILE A CA 1
ATOM 1422 C C . ILE A 1 175 ? -10.707 -2.463 13.760 1.00 87.94 175 ILE A C 1
ATOM 1424 O O . ILE A 1 175 ? -9.969 -2.730 14.707 1.00 87.94 175 ILE A O 1
ATOM 1428 N N . GLN A 1 176 ? -10.969 -3.350 12.794 1.00 86.69 176 GLN A N 1
ATOM 1429 C CA . GLN A 1 176 ? -10.354 -4.675 12.761 1.00 86.69 176 GLN A CA 1
ATOM 1430 C C . GLN A 1 176 ? -8.835 -4.554 12.565 1.00 86.69 176 GLN A C 1
ATOM 1432 O O . GLN A 1 176 ? -8.367 -4.072 11.529 1.00 86.69 176 GLN A O 1
ATOM 1437 N N . VAL A 1 177 ? -8.072 -5.027 13.550 1.00 87.19 177 VAL A N 1
ATOM 1438 C CA . VAL A 1 177 ? -6.613 -5.145 13.482 1.00 87.19 177 VAL A CA 1
ATOM 1439 C C . VAL A 1 177 ? -6.253 -6.618 13.316 1.00 87.19 177 VAL A C 1
ATOM 1441 O O . VAL A 1 177 ? -6.651 -7.456 14.119 1.00 87.19 177 VAL A O 1
ATOM 1444 N N . GLU A 1 178 ? -5.514 -6.941 12.259 1.00 88.56 178 GLU A N 1
ATOM 1445 C CA . GLU A 1 178 ? -5.027 -8.292 11.977 1.00 88.56 178 GLU A CA 1
ATOM 1446 C C . GLU A 1 178 ? -3.506 -8.373 12.072 1.00 88.56 178 GLU A C 1
ATOM 1448 O O . GLU A 1 178 ? -2.779 -7.421 11.773 1.00 88.56 178 GLU A O 1
ATOM 1453 N N . ILE A 1 179 ? -3.036 -9.555 12.455 1.00 85.94 179 ILE A N 1
ATOM 1454 C CA . ILE A 1 179 ? -1.619 -9.862 12.597 1.00 85.94 179 ILE A CA 1
ATOM 1455 C C . ILE A 1 179 ? -1.099 -10.469 11.298 1.00 85.94 179 ILE A C 1
ATOM 1457 O O . ILE A 1 179 ? -1.672 -11.425 10.780 1.00 85.94 179 ILE A O 1
ATOM 1461 N N . VAL A 1 180 ? 0.027 -9.953 10.812 1.00 82.94 180 VAL A N 1
ATOM 1462 C CA . VAL A 1 180 ? 0.860 -10.641 9.824 1.00 82.94 180 VAL A CA 1
ATOM 1463 C C . VAL A 1 180 ? 1.936 -11.425 10.562 1.00 82.94 180 VAL A C 1
ATOM 1465 O O . VAL A 1 180 ? 2.746 -10.844 11.290 1.00 82.94 180 VAL A O 1
ATOM 1468 N N . GLU A 1 181 ? 1.975 -12.738 10.343 1.00 70.94 181 GLU A N 1
ATOM 1469 C CA . GLU A 1 181 ? 3.145 -13.542 10.682 1.00 70.94 181 GLU A CA 1
ATOM 1470 C C . GLU A 1 181 ? 4.279 -13.174 9.722 1.00 70.94 181 GLU A C 1
ATOM 1472 O O . GLU A 1 181 ? 4.250 -13.500 8.535 1.00 70.94 181 GLU A O 1
ATOM 1477 N N . ILE A 1 182 ? 5.277 -12.452 10.229 1.00 60.75 182 ILE A N 1
ATOM 1478 C CA . ILE A 1 182 ? 6.523 -12.244 9.493 1.00 60.75 182 ILE A CA 1
ATOM 1479 C C . ILE A 1 182 ? 7.285 -13.564 9.592 1.00 60.75 182 ILE A C 1
ATOM 1481 O O . ILE A 1 182 ? 7.810 -13.885 10.659 1.00 60.75 182 ILE A O 1
ATOM 1485 N N . GLN A 1 183 ? 7.305 -14.346 8.511 1.00 45.34 183 GLN A N 1
ATOM 1486 C CA . GLN A 1 183 ? 8.198 -15.501 8.449 1.00 45.34 183 GLN A CA 1
ATOM 1487 C C . GLN A 1 183 ? 9.654 -15.005 8.529 1.00 45.34 183 GLN A C 1
ATOM 1489 O O . GLN A 1 183 ? 9.971 -14.008 7.872 1.00 45.34 183 GLN A O 1
ATOM 1494 N N . PRO A 1 184 ? 10.491 -15.624 9.382 1.00 42.03 184 PRO A N 1
ATOM 1495 C CA . PRO A 1 184 ? 11.88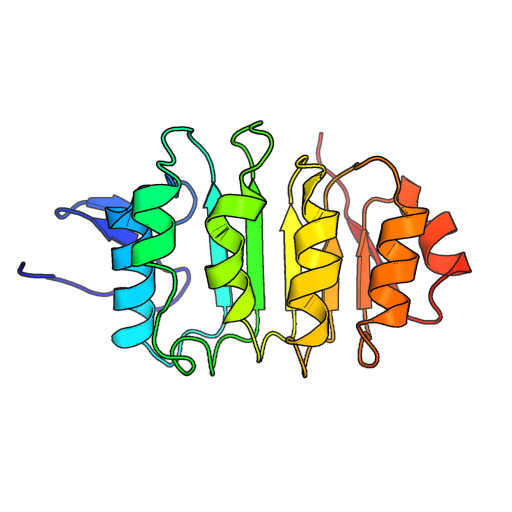1 -15.222 9.587 1.00 42.03 184 PRO A CA 1
ATOM 1496 C C . PRO A 1 184 ? 12.741 -15.362 8.328 1.00 42.03 184 PRO A C 1
ATOM 1498 O O . PRO A 1 184 ? 12.440 -16.241 7.489 1.00 42.03 184 PRO A O 1
#

pLDDT: mean 70.95, std 17.57, range [24.81, 94.38]

Sequence (184 aa):
MQLDTFYYGKIPLILNGTKQEVLDFTATEVQIEAAFEMFRQFPTIESFTLIINNTDICSDAIEKVINPKTYLFDKLDEFKLIDKSGFRGLFGVFLGFFKNLRNIKKLTFDTQDRNILVILEECLPKMRNLEEICLTSKLPNSVKRFEIIKKLVKGLKKLTIPAELVTIAEKIFDIQVEIVEIQP

Radius of gyration: 16.55 Å; chains: 1; bounding box: 33×29×53 Å

Secondary structure (DSSP, 8-state):
--------SSPPEEETTEEE-GGGB---HHHHHHHHHHHHH-TT--EEEEEE-S----HHHHHHHS---TTTTTT--EEEEEE-S--SSHHHHTHHHHHT--S-SEEEEE---TTHHHHHHHHGGG-TT--EEEE-S--S-HHHHHHHHHHH-TT--EEEEEGGGHHHHHHH-SSEEEEE----

Foldseek 3Di:
DDDPDADDDQGFQQDPNDGHRLQEDAQDLVSLLSVLVVLVVCVQAQEDEHEHAEDDHDLVSQVVSLPPDLSSCVNHAYYEYAYNHPDECVCVSCVSVLQSNQAHQEYEYHDQHPCVVVSLQRRLLRNQNHAEYEYEDDYPPLLVSLQSCVVRPVNHAEYEYAPVCQVSNVVRDPHHYHHDDPDD